Protein AF-A0A2G9R7J1-F1 (afdb_monomer)

Nearest PDB structures (foldseek):
  7qpg-assembly1_W  TM=9.088E-01  e=1.909E-11  Homo sapiens
  1g73-assembly2_B  TM=5.301E-01  e=2.434E+00  Homo sapiens
  4tx5-assembly1_A  TM=4.059E-01  e=1.126E+00  Homo sapiens
  4tx5-assembly1_B  TM=4.969E-01  e=2.554E+00  Homo sapiens
  6jx6-assembly1_A  TM=3.474E-01  e=1.023E+00  Homo sapiens

pLDDT: mean 75.91, std 18.74, range [35.09, 96.81]

Sequence (182 aa):
MFLIYRQNLQKLPQLSAIHHNNCMYIAHHLLTLGHQFRYHLPSPLSDGAATFVDMVPGYRRLGTETFLAQMRTQKDELLDRLSNARSFSNMEDEDNYTAAHKAIRQVIHQLSRLGKVWQDVLPVGLYCKAMGTLLNTAITEMISKITALQVRYNYLDIFSFLLEFRLLFFLIPIPILSSSIH

Structure (mmCIF, N/CA/C/O backbone):
data_AF-A0A2G9R7J1-F1
#
_entry.id   AF-A0A2G9R7J1-F1
#
loop_
_atom_site.group_PDB
_atom_site.id
_atom_site.type_symbol
_atom_site.label_atom_id
_atom_site.label_alt_id
_atom_site.label_comp_id
_atom_site.label_asym_id
_atom_site.label_entity_id
_atom_site.label_seq_id
_atom_site.pdbx_PDB_ins_code
_atom_site.Cartn_x
_atom_site.Cartn_y
_atom_site.Cartn_z
_atom_site.occupancy
_atom_site.B_iso_or_equiv
_atom_site.auth_seq_id
_atom_site.auth_comp_id
_atom_site.auth_asym_id
_atom_site.auth_atom_id
_atom_site.pdbx_PDB_model_num
ATOM 1 N N . MET A 1 1 ? 2.360 -23.753 -10.322 1.00 44.69 1 MET A N 1
ATOM 2 C CA . MET A 1 1 ? 3.506 -22.985 -9.774 1.00 44.69 1 MET A CA 1
ATOM 3 C C . MET A 1 1 ? 3.241 -21.473 -9.719 1.00 44.69 1 MET A C 1
ATOM 5 O O . MET A 1 1 ? 3.320 -20.918 -8.632 1.00 44.69 1 MET A O 1
ATOM 9 N N . PHE A 1 2 ? 2.828 -20.814 -10.815 1.00 41.16 2 PHE A N 1
ATOM 10 C CA . PHE A 1 2 ? 2.504 -19.367 -10.834 1.00 41.16 2 PHE A CA 1
ATOM 11 C C . PHE A 1 2 ? 1.395 -18.931 -9.854 1.00 41.16 2 PHE A C 1
ATOM 13 O O . PHE A 1 2 ? 1.527 -17.896 -9.205 1.00 41.16 2 PHE A O 1
ATOM 20 N N . LEU A 1 3 ? 0.334 -19.731 -9.688 1.00 44.88 3 LEU A N 1
ATOM 21 C CA . LEU A 1 3 ? -0.738 -19.435 -8.724 1.00 44.88 3 LEU A CA 1
ATOM 22 C C . LEU A 1 3 ? -0.254 -19.483 -7.266 1.00 44.88 3 LEU A C 1
ATOM 24 O O . LEU A 1 3 ? -0.648 -18.637 -6.472 1.00 44.88 3 LEU A O 1
ATOM 28 N N . ILE A 1 4 ? 0.647 -20.412 -6.933 1.00 50.34 4 ILE A N 1
ATOM 29 C CA . ILE A 1 4 ? 1.218 -20.551 -5.582 1.00 50.34 4 ILE A CA 1
ATOM 30 C C . ILE A 1 4 ? 2.127 -19.356 -5.270 1.00 50.34 4 ILE A C 1
ATOM 32 O O . ILE A 1 4 ? 2.028 -18.773 -4.196 1.00 50.34 4 ILE A O 1
ATOM 36 N N . TYR A 1 5 ? 2.958 -18.933 -6.227 1.00 57.28 5 TYR A N 1
ATOM 37 C CA . TYR A 1 5 ? 3.792 -17.737 -6.076 1.00 57.28 5 TYR A CA 1
ATOM 38 C C . TYR A 1 5 ? 2.940 -16.473 -5.877 1.00 57.28 5 TYR A C 1
ATOM 40 O O . TYR A 1 5 ? 3.179 -15.706 -4.946 1.00 57.28 5 TYR A O 1
ATOM 48 N N . ARG A 1 6 ? 1.882 -16.304 -6.682 1.00 55.88 6 ARG A N 1
ATOM 49 C CA . ARG A 1 6 ? 0.941 -15.181 -6.565 1.00 55.88 6 ARG A CA 1
ATOM 50 C C . ARG A 1 6 ? 0.163 -15.188 -5.241 1.00 55.88 6 ARG A C 1
ATOM 52 O O . ARG A 1 6 ? -0.044 -14.131 -4.657 1.00 55.88 6 ARG A O 1
ATOM 59 N N . GLN A 1 7 ? -0.229 -16.359 -4.740 1.00 56.25 7 GLN A N 1
ATOM 60 C CA . GLN A 1 7 ? -0.865 -16.493 -3.425 1.00 56.25 7 GLN A CA 1
ATOM 61 C C . GLN A 1 7 ? 0.111 -16.195 -2.280 1.00 56.25 7 GLN A C 1
ATOM 63 O O . GLN A 1 7 ? -0.266 -15.543 -1.312 1.00 56.25 7 GLN A O 1
ATOM 68 N N . ASN A 1 8 ? 1.370 -16.620 -2.385 1.00 59.53 8 ASN A N 1
ATOM 69 C CA . ASN A 1 8 ? 2.387 -16.348 -1.365 1.00 59.53 8 ASN A CA 1
ATOM 70 C C . ASN A 1 8 ? 2.772 -14.863 -1.310 1.00 59.53 8 ASN A C 1
ATOM 72 O O . ASN A 1 8 ? 2.983 -14.330 -0.222 1.00 59.53 8 ASN A O 1
ATOM 76 N N . LEU A 1 9 ? 2.785 -14.185 -2.462 1.00 59.19 9 LEU A N 1
ATOM 77 C CA . LEU A 1 9 ? 2.966 -12.734 -2.561 1.00 59.19 9 LEU A CA 1
ATOM 78 C C . LEU A 1 9 ? 1.926 -11.948 -1.757 1.00 59.19 9 LEU A C 1
ATOM 80 O O . LEU A 1 9 ? 2.277 -10.946 -1.150 1.00 59.19 9 LEU A O 1
ATOM 84 N N . GLN A 1 10 ? 0.674 -12.412 -1.739 1.00 58.88 10 GLN A N 1
ATOM 85 C CA . GLN A 1 10 ? -0.427 -11.769 -1.008 1.00 58.88 10 GLN A CA 1
ATOM 86 C C . GLN A 1 10 ? -0.472 -12.143 0.481 1.00 58.88 10 GLN A C 1
ATOM 88 O O . GLN A 1 10 ? -1.077 -11.443 1.285 1.00 58.88 10 GLN A O 1
ATOM 93 N N . LYS A 1 11 ? 0.139 -13.266 0.870 1.00 68.38 11 LYS A N 1
ATOM 94 C CA . LYS A 1 11 ? 0.116 -13.744 2.261 1.00 68.38 11 LYS A CA 1
ATOM 95 C C . LYS A 1 11 ? 1.212 -13.130 3.123 1.00 68.38 11 LYS A C 1
ATOM 97 O O . LYS A 1 11 ? 1.053 -13.044 4.336 1.00 68.38 11 LYS A O 1
ATOM 102 N N . LEU A 1 12 ? 2.334 -12.732 2.522 1.00 84.06 12 LEU A N 1
ATOM 103 C CA . LEU A 1 12 ? 3.497 -12.233 3.250 1.00 84.06 12 LEU A CA 1
ATOM 104 C C . LEU A 1 12 ? 3.777 -10.770 2.877 1.00 84.06 12 LEU A C 1
ATOM 106 O O . LEU A 1 12 ? 4.251 -10.512 1.766 1.00 84.06 12 LEU A O 1
ATOM 110 N N . PRO A 1 13 ? 3.574 -9.811 3.806 1.00 88.88 13 PRO A N 1
ATOM 111 C CA . PRO A 1 13 ? 3.794 -8.390 3.542 1.00 88.88 13 PRO A CA 1
ATOM 112 C C . PRO A 1 13 ? 5.183 -8.084 2.978 1.00 88.88 13 PRO A C 1
ATOM 114 O O . PRO A 1 13 ? 5.304 -7.253 2.081 1.00 88.88 13 PRO A O 1
ATOM 117 N N . GLN A 1 14 ? 6.221 -8.788 3.442 1.00 90.38 14 GLN A N 1
ATOM 118 C CA . GLN A 1 14 ? 7.584 -8.626 2.934 1.00 90.38 14 GLN A CA 1
ATOM 119 C C . GLN A 1 14 ? 7.706 -8.987 1.451 1.00 90.38 14 GLN A C 1
ATOM 121 O O . GLN A 1 14 ? 8.326 -8.256 0.685 1.00 90.38 14 GLN A O 1
ATOM 126 N N . LEU A 1 15 ? 7.098 -10.102 1.032 1.00 90.50 15 LEU A N 1
ATOM 127 C CA . LEU A 1 15 ? 7.216 -10.588 -0.341 1.00 90.50 15 LEU A CA 1
ATOM 128 C C . LEU A 1 15 ? 6.534 -9.643 -1.326 1.00 90.50 15 LEU A C 1
ATOM 130 O O . LEU A 1 15 ? 7.096 -9.380 -2.386 1.00 90.50 15 LEU A O 1
ATOM 134 N N . SER A 1 16 ? 5.372 -9.086 -0.971 1.00 91.62 16 SER A N 1
ATOM 135 C CA . SER A 1 16 ? 4.717 -8.065 -1.800 1.00 91.62 16 SER A CA 1
ATOM 136 C C . SER A 1 16 ? 5.586 -6.812 -1.988 1.00 91.62 16 SER A C 1
ATOM 138 O O . SER A 1 16 ? 5.645 -6.274 -3.094 1.00 91.62 16 SER A O 1
ATOM 140 N N . ALA A 1 17 ? 6.305 -6.382 -0.943 1.00 92.50 17 ALA A N 1
ATOM 141 C CA . ALA A 1 17 ? 7.194 -5.223 -0.984 1.00 92.50 17 ALA A CA 1
ATOM 142 C C . ALA A 1 17 ? 8.442 -5.501 -1.838 1.00 92.50 17 ALA A C 1
ATOM 144 O O . ALA A 1 17 ? 8.798 -4.699 -2.700 1.00 92.50 17 ALA A O 1
ATOM 145 N N . ILE A 1 18 ? 9.057 -6.677 -1.675 1.00 93.38 18 ILE A N 1
ATOM 146 C CA . ILE A 1 18 ? 10.187 -7.116 -2.508 1.00 93.38 18 ILE A CA 1
ATOM 147 C C . ILE A 1 18 ? 9.759 -7.207 -3.975 1.00 93.38 18 ILE A C 1
ATOM 149 O O . ILE A 1 18 ? 10.458 -6.731 -4.863 1.00 93.38 18 ILE A O 1
ATOM 153 N N . HIS A 1 19 ? 8.590 -7.782 -4.252 1.00 93.62 19 HIS A N 1
ATOM 154 C CA . HIS A 1 19 ? 8.084 -7.896 -5.615 1.00 93.62 19 HIS A CA 1
ATOM 155 C C . HIS A 1 19 ? 7.803 -6.540 -6.257 1.00 93.62 19 HIS A C 1
ATOM 157 O O . HIS A 1 19 ? 8.139 -6.343 -7.426 1.00 93.62 19 HIS A O 1
ATOM 163 N N . HIS A 1 20 ? 7.235 -5.600 -5.497 1.00 95.50 20 HIS A N 1
ATOM 164 C CA . HIS A 1 20 ? 7.078 -4.221 -5.940 1.00 95.50 20 HIS A CA 1
ATOM 165 C C . HIS A 1 20 ? 8.422 -3.624 -6.368 1.00 95.50 20 HIS A C 1
ATOM 167 O O . HIS A 1 20 ? 8.548 -3.141 -7.494 1.00 95.50 20 HIS A O 1
ATOM 173 N N . ASN A 1 21 ? 9.440 -3.729 -5.512 1.00 94.94 21 ASN A N 1
ATOM 174 C CA . ASN A 1 21 ? 10.776 -3.220 -5.805 1.00 94.94 21 ASN A CA 1
ATOM 175 C C . ASN A 1 21 ? 11.406 -3.894 -7.022 1.00 94.94 21 ASN A C 1
ATOM 177 O O . ASN A 1 21 ? 11.941 -3.204 -7.884 1.00 94.94 21 ASN A O 1
ATOM 181 N N . ASN A 1 22 ? 11.299 -5.219 -7.131 1.00 95.31 22 ASN A N 1
ATOM 182 C CA . ASN A 1 22 ? 11.824 -5.967 -8.271 1.00 95.31 22 ASN A CA 1
ATOM 183 C C . ASN A 1 22 ? 11.169 -5.512 -9.577 1.00 95.31 22 ASN A C 1
ATOM 185 O O . ASN A 1 22 ? 11.854 -5.311 -10.575 1.00 95.31 22 ASN A O 1
ATOM 189 N N . CYS A 1 23 ? 9.854 -5.290 -9.570 1.00 96.50 23 CYS A N 1
ATOM 190 C CA . CYS A 1 23 ? 9.147 -4.762 -10.731 1.00 96.50 23 CYS A CA 1
ATOM 191 C C . CYS A 1 23 ? 9.615 -3.348 -11.097 1.00 96.50 23 CYS A C 1
ATOM 193 O O . CYS A 1 23 ? 9.795 -3.057 -12.278 1.00 96.50 23 CYS A O 1
ATOM 195 N N . MET A 1 24 ? 9.842 -2.478 -10.106 1.00 96.56 24 MET A N 1
ATOM 196 C CA . MET A 1 24 ? 10.369 -1.129 -10.343 1.00 96.56 24 MET A CA 1
ATOM 197 C C . MET A 1 24 ? 11.805 -1.156 -10.875 1.00 96.56 24 MET A C 1
ATOM 199 O O . MET A 1 24 ? 12.124 -0.408 -11.798 1.00 96.56 24 MET A O 1
ATOM 203 N N . TYR A 1 25 ? 12.642 -2.051 -10.349 1.00 95.00 25 TYR A N 1
ATOM 204 C CA . TYR A 1 25 ? 14.010 -2.269 -10.805 1.00 95.00 25 TYR A CA 1
ATOM 205 C C . TYR A 1 25 ? 14.037 -2.749 -12.259 1.00 95.00 25 TYR A C 1
ATOM 207 O O . TYR A 1 25 ? 14.652 -2.108 -13.108 1.00 95.00 25 TYR A O 1
ATOM 215 N N . ILE A 1 26 ? 13.287 -3.808 -12.584 1.00 95.25 26 ILE A N 1
ATOM 216 C CA . ILE A 1 26 ? 13.172 -4.321 -13.957 1.00 95.25 26 ILE A CA 1
ATOM 217 C C . ILE A 1 26 ? 12.669 -3.218 -14.892 1.00 95.25 26 ILE A C 1
ATOM 219 O O . ILE A 1 26 ? 13.274 -2.969 -15.931 1.00 95.25 26 ILE A O 1
ATOM 223 N N . ALA A 1 27 ? 11.613 -2.501 -14.504 1.00 94.75 27 ALA A N 1
ATOM 224 C CA . ALA A 1 27 ? 11.077 -1.391 -15.284 1.00 94.75 27 ALA A CA 1
ATOM 225 C C . ALA A 1 27 ? 12.116 -0.289 -15.548 1.00 94.75 27 ALA A C 1
ATOM 227 O O . ALA A 1 27 ? 12.129 0.283 -16.633 1.00 94.75 27 ALA A O 1
ATOM 228 N N . HIS A 1 28 ? 12.985 0.015 -14.583 1.00 94.19 28 HIS A N 1
ATOM 229 C CA . HIS A 1 28 ? 14.068 0.974 -14.775 1.00 94.19 28 HIS A CA 1
ATOM 230 C C . HIS A 1 28 ? 15.125 0.451 -15.757 1.00 94.19 28 HIS A C 1
ATOM 232 O O . HIS A 1 28 ? 15.495 1.160 -16.689 1.00 94.19 28 HIS A O 1
ATOM 238 N N . HIS A 1 29 ? 15.558 -0.803 -15.608 1.00 92.94 29 HIS A N 1
ATOM 239 C CA . HIS A 1 29 ? 16.558 -1.405 -16.492 1.00 92.94 29 HIS A CA 1
ATOM 240 C C . HIS A 1 29 ? 16.071 -1.559 -17.935 1.00 92.94 29 HIS A C 1
ATOM 242 O O . HIS A 1 29 ? 16.851 -1.382 -18.869 1.00 92.94 29 HIS A O 1
ATOM 248 N N . LEU A 1 30 ? 14.779 -1.824 -18.148 1.00 91.94 30 LEU A N 1
ATOM 249 C CA . LEU A 1 30 ? 14.192 -1.909 -19.491 1.00 91.94 30 LEU A CA 1
ATOM 250 C C . LEU A 1 30 ? 14.333 -0.595 -20.284 1.00 91.94 30 LEU A C 1
ATOM 252 O O . LEU A 1 30 ? 14.361 -0.629 -21.512 1.00 91.94 30 LEU A O 1
ATOM 256 N N . LEU A 1 31 ? 14.492 0.554 -19.614 1.00 89.94 31 LEU A N 1
ATOM 257 C CA . LEU A 1 31 ? 14.738 1.838 -20.282 1.00 89.94 31 LEU A CA 1
ATOM 258 C C . LEU A 1 31 ? 16.130 1.920 -20.924 1.00 89.94 31 LEU A C 1
ATOM 260 O O . LEU A 1 31 ? 16.302 2.639 -21.903 1.00 89.94 31 LEU A O 1
ATOM 264 N N . THR A 1 32 ? 17.122 1.207 -20.387 1.00 88.25 32 THR A N 1
ATOM 265 C CA . THR A 1 32 ? 18.527 1.303 -20.823 1.00 88.25 32 THR A CA 1
ATOM 266 C C . THR A 1 32 ? 19.017 0.054 -21.553 1.00 88.25 32 THR A C 1
ATOM 268 O O . THR A 1 32 ? 19.963 0.141 -22.335 1.00 88.25 32 THR A O 1
ATOM 271 N N . LEU A 1 33 ? 18.340 -1.085 -21.376 1.00 85.94 33 LEU A N 1
ATOM 272 C CA . LEU A 1 33 ? 18.668 -2.390 -21.965 1.00 85.94 33 LEU A CA 1
ATOM 273 C C . LEU A 1 33 ? 18.870 -2.344 -23.490 1.00 85.94 33 LEU A C 1
ATOM 275 O O . LEU A 1 33 ? 19.848 -2.890 -23.995 1.00 85.94 33 LEU A O 1
ATOM 279 N N . GLY A 1 34 ? 17.998 -1.647 -24.227 1.00 81.81 34 GLY A N 1
ATOM 280 C CA . GLY A 1 34 ? 18.124 -1.524 -25.689 1.00 81.81 34 GLY A CA 1
ATOM 281 C C . GLY A 1 34 ? 19.418 -0.824 -26.119 1.00 81.81 34 GLY A C 1
ATOM 282 O O . GLY A 1 34 ? 20.082 -1.249 -27.061 1.00 81.81 34 GLY A O 1
ATOM 283 N N . HIS A 1 35 ? 19.836 0.200 -25.370 1.00 83.38 35 HIS A N 1
ATOM 284 C CA . HIS A 1 35 ? 21.097 0.898 -25.611 1.00 83.38 35 HIS A CA 1
ATOM 285 C C . HIS A 1 35 ? 22.312 0.059 -25.189 1.00 83.38 35 HIS A C 1
ATOM 287 O O . HIS A 1 35 ? 23.299 -0.001 -25.918 1.00 83.38 35 HIS A O 1
ATOM 293 N N . GLN A 1 36 ? 22.237 -0.623 -24.042 1.00 85.81 36 GLN A N 1
ATOM 294 C CA . GLN A 1 36 ? 23.331 -1.445 -23.509 1.00 85.81 36 GLN A CA 1
ATOM 295 C C . GLN A 1 36 ? 23.714 -2.600 -24.443 1.00 85.81 36 GLN A C 1
ATOM 297 O O . GLN A 1 36 ? 24.897 -2.866 -24.648 1.00 85.81 36 GLN A O 1
ATOM 302 N N . PHE A 1 37 ? 22.727 -3.264 -25.048 1.00 83.81 37 PHE A N 1
ATOM 303 C CA . PHE A 1 37 ? 22.961 -4.398 -25.948 1.00 83.81 37 PHE A CA 1
ATOM 304 C C . PHE A 1 37 ? 23.075 -4.004 -27.421 1.00 83.81 37 PHE A C 1
ATOM 306 O O . PHE A 1 37 ? 23.286 -4.873 -28.262 1.00 83.81 37 PHE A O 1
ATOM 313 N N . ARG A 1 38 ? 23.012 -2.706 -27.741 1.00 82.50 38 ARG A N 1
ATOM 314 C CA . ARG A 1 38 ? 23.021 -2.186 -29.115 1.00 82.50 38 ARG A CA 1
ATOM 315 C C . ARG A 1 38 ? 24.133 -2.781 -29.985 1.00 82.50 38 ARG A C 1
ATOM 317 O O . ARG A 1 38 ? 23.865 -3.200 -31.103 1.00 82.50 38 ARG A O 1
ATOM 324 N N . TYR A 1 39 ? 25.359 -2.848 -29.463 1.00 82.56 39 TYR A N 1
ATOM 325 C CA . TYR A 1 39 ? 26.537 -3.346 -30.191 1.00 82.56 39 TYR A CA 1
ATOM 326 C C . TYR A 1 39 ? 26.602 -4.875 -30.322 1.00 82.56 39 TYR A C 1
ATOM 328 O O . TYR A 1 39 ? 27.432 -5.390 -31.062 1.00 82.56 39 TYR A O 1
ATOM 336 N N . H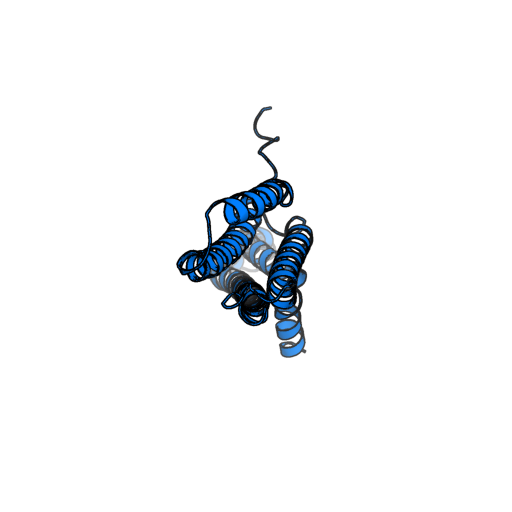IS A 1 40 ? 25.739 -5.597 -29.606 1.00 85.06 40 HIS A N 1
ATOM 337 C CA . HIS A 1 40 ? 25.655 -7.058 -29.630 1.00 85.06 40 HIS A CA 1
ATOM 338 C C . HIS A 1 40 ? 24.463 -7.563 -30.457 1.00 85.06 40 HIS A C 1
ATOM 340 O O . HIS A 1 40 ? 24.265 -8.770 -30.577 1.00 85.06 40 HIS A O 1
ATOM 346 N N . LEU A 1 41 ? 23.650 -6.655 -31.003 1.00 81.75 41 LEU A N 1
ATOM 347 C CA . LEU A 1 41 ? 22.470 -6.980 -31.795 1.00 81.75 41 LEU A CA 1
ATOM 348 C C . LEU A 1 41 ? 22.782 -6.858 -33.297 1.00 81.75 41 LEU A C 1
ATOM 350 O O . LEU A 1 41 ? 23.559 -5.991 -33.688 1.00 81.75 41 LEU A O 1
ATOM 354 N N . PRO A 1 42 ? 22.189 -7.699 -34.161 1.00 83.31 42 PRO A N 1
ATOM 355 C CA . PRO A 1 42 ? 22.300 -7.540 -35.609 1.00 83.31 42 PRO A CA 1
ATOM 356 C C . PRO A 1 42 ? 21.476 -6.338 -36.102 1.00 83.31 42 PRO A C 1
ATOM 358 O O . PRO A 1 42 ? 20.459 -5.982 -35.503 1.00 83.31 42 PRO A O 1
ATOM 361 N N . SER A 1 43 ? 21.867 -5.728 -37.224 1.00 81.31 43 SER A N 1
ATOM 362 C CA . SER A 1 43 ? 21.033 -4.716 -37.898 1.00 81.31 43 SER A CA 1
ATOM 363 C C . SER A 1 43 ? 19.710 -5.357 -38.362 1.00 81.31 43 SER A C 1
ATOM 365 O O . SER A 1 43 ? 19.725 -6.510 -38.807 1.00 81.31 43 SER A O 1
ATOM 367 N N . PRO A 1 44 ? 18.549 -4.680 -38.219 1.00 78.31 44 PRO A N 1
ATOM 368 C CA . PRO A 1 44 ? 18.361 -3.270 -37.839 1.00 78.31 44 PRO A CA 1
ATOM 369 C C . PRO A 1 44 ? 18.201 -3.018 -36.329 1.00 78.31 44 PRO A C 1
ATOM 371 O O . PRO A 1 44 ? 18.014 -1.879 -35.903 1.00 78.31 44 PRO A O 1
ATOM 374 N N . LEU A 1 45 ? 18.256 -4.055 -35.486 1.00 77.12 45 LEU A N 1
ATOM 375 C CA . LEU A 1 45 ? 18.066 -3.924 -34.034 1.00 77.12 45 LEU A CA 1
ATOM 376 C C . LEU A 1 45 ? 19.172 -3.074 -33.384 1.00 77.12 45 LEU A C 1
ATOM 378 O O . LEU A 1 45 ? 18.886 -2.294 -32.474 1.00 77.12 45 LEU A O 1
ATOM 382 N N . SER A 1 46 ? 20.401 -3.153 -33.907 1.00 78.75 46 SER A N 1
ATOM 383 C CA . SER A 1 46 ? 21.530 -2.283 -33.542 1.00 78.75 46 SER A CA 1
ATOM 384 C C . SER A 1 46 ? 21.330 -0.805 -33.891 1.00 78.75 46 SER A C 1
ATOM 386 O O . SER A 1 46 ? 22.031 0.051 -33.350 1.00 78.75 46 SER A O 1
ATOM 388 N N . ASP A 1 47 ? 20.378 -0.471 -34.762 1.00 80.12 47 ASP A N 1
ATOM 389 C CA . ASP A 1 47 ? 20.150 0.894 -35.256 1.00 80.12 47 ASP A CA 1
ATOM 390 C C . ASP A 1 47 ? 19.082 1.640 -34.439 1.00 80.12 47 ASP A C 1
ATOM 392 O O . ASP A 1 47 ? 18.541 2.656 -34.863 1.00 80.12 47 ASP A O 1
ATOM 396 N N . GLY A 1 48 ? 18.797 1.151 -33.227 1.00 69.94 48 GLY A N 1
ATOM 397 C CA . GLY A 1 48 ? 17.827 1.746 -32.305 1.00 69.94 48 GLY A CA 1
ATOM 398 C C . GLY A 1 48 ? 16.412 1.182 -32.437 1.00 69.94 48 GLY A C 1
ATOM 399 O O . GLY A 1 48 ? 15.528 1.612 -31.702 1.00 69.94 48 GLY A O 1
ATOM 400 N N . ALA A 1 49 ? 16.197 0.193 -33.313 1.00 70.62 49 ALA A N 1
ATOM 401 C CA . ALA A 1 49 ? 14.913 -0.500 -33.431 1.00 70.62 49 ALA A CA 1
ATOM 402 C C . ALA A 1 49 ? 14.620 -1.430 -32.234 1.00 70.62 49 ALA A C 1
ATOM 404 O O . ALA A 1 49 ? 13.459 -1.706 -31.940 1.00 70.62 49 ALA A O 1
ATOM 405 N N . ALA A 1 50 ? 15.648 -1.896 -31.511 1.00 73.75 50 ALA A N 1
ATOM 406 C CA . ALA A 1 50 ? 15.468 -2.653 -30.274 1.00 73.75 50 ALA A CA 1
ATOM 407 C C . ALA A 1 50 ? 15.236 -1.718 -29.078 1.00 73.75 50 ALA A C 1
ATOM 409 O O . ALA A 1 50 ? 16.183 -1.215 -28.469 1.00 73.75 50 ALA A O 1
ATOM 410 N N . THR A 1 51 ? 13.973 -1.525 -28.699 1.00 78.88 51 THR A N 1
ATOM 411 C CA . THR A 1 51 ? 13.613 -0.879 -27.430 1.00 78.88 51 THR A CA 1
ATOM 412 C C . THR A 1 51 ? 12.762 -1.818 -26.578 1.00 78.88 51 THR A C 1
ATOM 414 O O . THR A 1 51 ? 12.023 -2.650 -27.096 1.00 78.88 51 THR A O 1
ATOM 417 N N . PHE A 1 52 ? 12.879 -1.700 -25.254 1.00 85.81 52 PHE A N 1
ATOM 418 C CA . PHE A 1 52 ? 12.061 -2.456 -24.295 1.00 85.81 52 PHE A CA 1
ATOM 419 C C . PHE A 1 52 ? 11.092 -1.544 -23.528 1.00 85.81 52 PHE A C 1
ATOM 421 O O . PHE A 1 52 ? 10.503 -1.941 -22.520 1.00 85.81 52 PHE A O 1
ATOM 428 N N . VAL A 1 53 ? 10.930 -0.304 -23.999 1.00 88.38 53 VAL A N 1
ATOM 429 C CA . VAL A 1 53 ? 10.181 0.748 -23.303 1.00 88.38 53 VAL A CA 1
ATOM 430 C C . VAL A 1 53 ? 8.701 0.383 -23.184 1.00 88.38 53 VAL A C 1
ATOM 432 O O . VAL A 1 53 ? 8.100 0.641 -22.144 1.00 88.38 53 VAL A O 1
ATOM 435 N N . ASP A 1 54 ? 8.141 -0.321 -24.168 1.00 89.88 54 ASP A N 1
ATOM 436 C CA . ASP A 1 54 ? 6.743 -0.775 -24.150 1.00 89.88 54 ASP A CA 1
ATOM 437 C C . ASP A 1 54 ? 6.436 -1.761 -23.010 1.00 89.88 54 ASP A C 1
ATOM 439 O O . ASP A 1 54 ? 5.293 -1.881 -22.567 1.00 89.88 54 ASP A O 1
ATOM 443 N N . MET A 1 55 ? 7.454 -2.445 -22.476 1.00 91.44 55 MET A N 1
ATOM 444 C CA . MET A 1 55 ? 7.299 -3.372 -21.349 1.00 91.44 55 MET A CA 1
ATOM 445 C C . MET A 1 55 ? 7.304 -2.652 -19.991 1.00 91.44 55 MET A C 1
ATOM 447 O O . MET A 1 55 ? 6.790 -3.184 -19.002 1.00 91.44 55 MET A O 1
ATOM 451 N N . VAL A 1 56 ? 7.853 -1.434 -19.923 1.00 93.94 56 VAL A N 1
ATOM 452 C CA . VAL A 1 56 ? 8.012 -0.652 -18.684 1.00 93.94 56 VAL A CA 1
ATOM 453 C C . VAL A 1 56 ? 6.674 -0.418 -17.969 1.00 93.94 56 VAL A C 1
ATOM 455 O O . VAL A 1 56 ? 6.601 -0.680 -16.761 1.00 93.94 56 VAL A O 1
ATOM 458 N N . PRO A 1 57 ? 5.589 0.019 -18.646 1.00 94.75 57 PRO A N 1
ATOM 459 C CA . PRO A 1 57 ? 4.295 0.203 -17.995 1.00 94.75 57 PRO A CA 1
ATOM 460 C C . PRO A 1 57 ? 3.730 -1.099 -17.416 1.00 94.75 57 PRO A C 1
ATOM 462 O O . PRO A 1 57 ? 3.094 -1.064 -16.362 1.00 94.75 57 PRO A O 1
ATOM 465 N N . GLY A 1 58 ? 3.979 -2.239 -18.071 1.00 95.81 58 GLY A N 1
ATOM 466 C CA . GLY A 1 58 ? 3.511 -3.553 -17.630 1.00 95.81 58 GLY A CA 1
ATOM 467 C C . GLY A 1 58 ? 4.098 -3.949 -16.276 1.00 95.81 58 GLY A C 1
ATOM 468 O O . GLY A 1 58 ? 3.353 -4.249 -15.343 1.00 95.81 58 GLY A O 1
ATOM 469 N N . TYR A 1 59 ? 5.423 -3.859 -16.130 1.00 94.56 59 TYR A N 1
ATOM 470 C CA . TYR A 1 59 ? 6.096 -4.167 -14.864 1.00 94.56 59 TYR A CA 1
ATOM 471 C C . TYR A 1 59 ? 5.737 -3.177 -13.754 1.00 94.56 59 TYR A C 1
ATOM 473 O O . TYR A 1 59 ? 5.415 -3.596 -12.642 1.00 94.56 59 TYR A O 1
ATOM 481 N N . ARG A 1 60 ? 5.701 -1.867 -14.045 1.00 96.81 60 ARG A N 1
ATOM 482 C CA . ARG A 1 60 ? 5.281 -0.863 -13.048 1.00 96.81 60 ARG A CA 1
ATOM 483 C C . ARG A 1 60 ? 3.878 -1.143 -12.520 1.00 96.81 60 ARG A C 1
ATOM 485 O O . ARG A 1 60 ? 3.651 -1.071 -11.310 1.00 96.81 60 ARG A O 1
ATOM 492 N N . ARG A 1 61 ? 2.945 -1.482 -13.416 1.00 96.62 61 ARG A N 1
ATOM 493 C CA . ARG A 1 61 ? 1.568 -1.826 -13.053 1.00 96.62 61 ARG A CA 1
ATOM 494 C C . ARG A 1 61 ? 1.527 -3.083 -12.192 1.00 96.62 61 ARG A C 1
ATOM 496 O O . ARG A 1 61 ? 0.942 -3.037 -11.116 1.00 96.62 61 ARG A O 1
ATOM 503 N N . LEU A 1 62 ? 2.210 -4.148 -12.609 1.00 94.38 62 LEU A N 1
ATOM 504 C CA . LEU A 1 62 ? 2.253 -5.421 -11.887 1.00 94.38 62 LEU A CA 1
ATOM 505 C C . LEU A 1 62 ? 2.740 -5.259 -10.436 1.00 94.38 62 LEU A C 1
ATOM 507 O O . LEU A 1 62 ? 2.087 -5.727 -9.497 1.00 94.38 62 LEU A O 1
ATOM 511 N N . GLY A 1 63 ? 3.854 -4.549 -10.241 1.00 93.81 63 GLY A N 1
ATOM 512 C CA . GLY A 1 63 ? 4.395 -4.284 -8.907 1.00 93.81 63 GLY A CA 1
ATOM 513 C C . GLY A 1 63 ? 3.478 -3.399 -8.061 1.00 93.81 63 GLY A C 1
ATOM 514 O O . GLY A 1 63 ? 3.323 -3.621 -6.859 1.00 93.81 63 GLY A O 1
ATOM 515 N N . THR A 1 64 ? 2.838 -2.403 -8.677 1.00 95.50 64 THR A N 1
ATOM 516 C CA . THR A 1 64 ? 1.925 -1.484 -7.979 1.00 95.50 64 THR A CA 1
ATOM 517 C C . THR A 1 64 ? 0.635 -2.182 -7.559 1.00 95.50 64 THR A C 1
ATOM 519 O O . THR A 1 64 ? 0.239 -2.074 -6.403 1.00 95.50 64 THR A O 1
ATOM 522 N N . GLU A 1 65 ? -0.005 -2.937 -8.450 1.00 94.88 65 GLU A N 1
ATOM 523 C CA . GLU A 1 65 ? -1.247 -3.660 -8.154 1.00 94.88 65 GLU A CA 1
ATOM 524 C C . GLU A 1 65 ? -1.049 -4.697 -7.048 1.00 94.88 65 GLU A C 1
ATOM 526 O O . GLU A 1 65 ? -1.882 -4.803 -6.148 1.00 94.88 65 GLU A O 1
ATOM 531 N N . THR A 1 66 ? 0.079 -5.413 -7.070 1.00 91.94 66 THR A N 1
ATOM 532 C CA . THR A 1 66 ? 0.409 -6.403 -6.035 1.00 91.94 66 THR A CA 1
ATOM 533 C C . THR A 1 66 ? 0.578 -5.742 -4.668 1.00 91.94 66 THR A C 1
ATOM 535 O O . THR A 1 66 ? 0.005 -6.207 -3.683 1.00 91.94 66 THR A O 1
ATOM 538 N N . PHE A 1 67 ? 1.305 -4.624 -4.598 1.00 94.69 67 PHE A N 1
ATOM 539 C CA . PHE A 1 67 ? 1.490 -3.901 -3.340 1.00 94.69 67 PHE A CA 1
ATOM 540 C C . PHE A 1 67 ? 0.191 -3.253 -2.839 1.00 94.69 67 PHE A C 1
ATOM 542 O O . PHE A 1 67 ? -0.118 -3.309 -1.652 1.00 94.69 67 PHE A O 1
ATOM 549 N N . LEU A 1 68 ? -0.624 -2.692 -3.739 1.00 95.44 68 LEU A N 1
ATOM 550 C CA . LEU A 1 68 ? -1.934 -2.143 -3.383 1.00 95.44 68 LEU A CA 1
ATOM 551 C C . LEU A 1 68 ? -2.901 -3.219 -2.882 1.00 95.44 68 LEU A C 1
ATOM 553 O O . LEU A 1 68 ? -3.690 -2.948 -1.979 1.00 95.44 68 LEU A O 1
ATOM 557 N N . ALA A 1 69 ? -2.845 -4.434 -3.431 1.00 94.50 69 ALA A N 1
ATOM 558 C CA . ALA A 1 69 ? -3.602 -5.560 -2.897 1.00 94.50 69 ALA A CA 1
ATOM 559 C C . ALA A 1 69 ? -3.173 -5.870 -1.455 1.00 94.50 69 ALA A C 1
ATOM 561 O O . ALA A 1 69 ? -4.038 -5.979 -0.589 1.00 94.50 69 ALA A O 1
ATOM 562 N N . GLN A 1 70 ? -1.864 -5.893 -1.173 1.00 94.50 70 GLN A N 1
ATOM 563 C CA . GLN A 1 70 ? -1.369 -6.072 0.194 1.00 94.50 70 GLN A CA 1
ATOM 564 C C . GLN A 1 70 ? -1.858 -4.967 1.135 1.00 94.50 70 GLN A C 1
ATOM 566 O O . GLN A 1 70 ? -2.280 -5.249 2.254 1.00 94.50 70 GLN A O 1
ATOM 571 N N . MET A 1 71 ? -1.829 -3.711 0.684 1.00 96.19 71 MET A N 1
ATOM 572 C CA . MET A 1 71 ? -2.323 -2.572 1.460 1.00 96.19 71 MET A CA 1
ATOM 573 C C . MET A 1 71 ? -3.798 -2.725 1.836 1.00 96.19 71 MET A C 1
ATOM 575 O O . MET A 1 71 ? -4.170 -2.403 2.962 1.00 96.19 71 MET A O 1
ATOM 579 N N . ARG A 1 72 ? -4.633 -3.241 0.924 1.00 95.75 72 ARG A N 1
ATOM 580 C CA . ARG A 1 72 ? -6.048 -3.533 1.206 1.00 95.75 72 ARG A CA 1
ATOM 581 C C . ARG A 1 72 ? -6.186 -4.647 2.237 1.00 95.75 72 ARG A C 1
ATOM 583 O O . ARG A 1 72 ? -6.863 -4.444 3.230 1.00 95.75 72 ARG A O 1
ATOM 590 N N . THR A 1 73 ? -5.460 -5.752 2.075 1.00 94.69 73 THR A N 1
ATOM 591 C CA . THR A 1 73 ? -5.467 -6.848 3.055 1.00 94.69 73 THR A CA 1
ATOM 592 C C . THR A 1 73 ? -5.059 -6.374 4.450 1.00 94.69 73 THR A C 1
ATOM 594 O O . THR A 1 73 ? -5.742 -6.675 5.420 1.00 94.69 73 THR A O 1
ATOM 597 N N . GLN A 1 74 ? -3.986 -5.583 4.567 1.00 94.75 74 GLN A N 1
ATOM 598 C CA . GLN A 1 74 ? -3.570 -5.046 5.866 1.00 94.75 74 GLN A CA 1
ATOM 599 C C . GLN A 1 74 ? -4.598 -4.072 6.437 1.00 94.75 74 GLN A C 1
ATOM 601 O O . GLN A 1 74 ? -4.859 -4.100 7.633 1.00 94.75 74 GLN A O 1
ATOM 606 N N . LYS A 1 75 ? -5.221 -3.241 5.598 1.00 94.88 75 LYS A N 1
ATOM 607 C CA . LYS A 1 75 ? -6.324 -2.379 6.023 1.00 94.88 75 LYS A CA 1
ATOM 608 C C . LYS A 1 75 ? -7.480 -3.199 6.606 1.00 94.88 75 LYS A C 1
ATOM 610 O O . LYS A 1 75 ? -7.937 -2.890 7.703 1.00 94.88 75 LYS A O 1
ATOM 615 N N . ASP A 1 76 ? -7.921 -4.225 5.891 1.00 94.56 76 ASP A N 1
ATOM 616 C CA . ASP A 1 76 ? -9.060 -5.053 6.287 1.00 94.56 76 ASP A CA 1
ATOM 617 C C . ASP A 1 76 ? -8.760 -5.819 7.584 1.00 94.56 76 ASP A C 1
ATOM 619 O O . ASP A 1 76 ? -9.591 -5.837 8.484 1.00 94.56 76 ASP A O 1
ATOM 623 N N . GLU A 1 77 ? -7.545 -6.353 7.745 1.00 92.69 77 GLU A N 1
ATOM 624 C CA . GLU A 1 77 ? -7.107 -7.007 8.988 1.00 92.69 77 GLU A CA 1
ATOM 625 C C . GLU A 1 77 ? -7.098 -6.055 10.197 1.00 92.69 77 GLU A C 1
ATOM 627 O O . GLU A 1 77 ? -7.452 -6.465 11.305 1.00 92.69 77 GLU A O 1
ATOM 632 N N . LEU A 1 78 ? -6.700 -4.790 10.012 1.00 92.00 78 LEU A N 1
ATOM 633 C CA . LEU A 1 78 ? -6.728 -3.790 11.087 1.00 92.00 78 LEU A CA 1
ATOM 634 C C . LEU A 1 78 ? -8.169 -3.482 11.507 1.00 92.00 78 LEU A C 1
ATOM 636 O O . LEU A 1 78 ? -8.461 -3.420 12.701 1.00 92.00 78 LEU A O 1
ATOM 640 N N . LEU A 1 79 ? -9.063 -3.306 10.531 1.00 91.50 79 LEU A N 1
ATOM 641 C CA . LEU A 1 79 ? -10.477 -3.023 10.781 1.00 91.50 79 LEU A CA 1
ATOM 642 C C . LEU A 1 79 ? -11.188 -4.218 11.421 1.00 91.50 79 LEU A C 1
ATOM 644 O O . LEU A 1 79 ? -11.927 -4.036 12.385 1.00 91.50 79 LEU A O 1
ATOM 648 N N . ASP A 1 80 ? -10.918 -5.436 10.951 1.00 90.56 80 ASP A N 1
ATOM 649 C CA . ASP A 1 80 ? -11.488 -6.663 11.507 1.00 90.56 80 ASP A CA 1
ATOM 650 C C . ASP A 1 80 ? -11.124 -6.819 12.991 1.00 90.56 80 ASP A C 1
ATOM 652 O O . ASP A 1 80 ? -12.004 -7.005 13.833 1.00 90.56 80 ASP A O 1
ATOM 656 N N . ARG A 1 81 ? -9.852 -6.603 13.353 1.00 86.12 81 ARG A N 1
ATOM 657 C CA . ARG A 1 81 ? -9.399 -6.619 14.757 1.00 86.12 81 ARG A CA 1
ATOM 658 C C . ARG A 1 81 ? -10.110 -5.586 15.626 1.00 86.12 81 ARG A C 1
ATOM 660 O O . ARG A 1 81 ? -10.442 -5.890 16.768 1.00 86.12 81 ARG A O 1
ATOM 667 N N . LEU A 1 82 ? -10.351 -4.386 15.097 1.00 83.44 82 LEU A N 1
ATOM 668 C CA . LEU A 1 82 ? -11.090 -3.337 15.807 1.00 83.44 82 LEU A CA 1
ATOM 669 C C . LEU A 1 82 ? -12.589 -3.635 15.902 1.00 83.44 82 LEU A C 1
ATOM 671 O O . LEU A 1 82 ? -13.226 -3.226 16.867 1.00 83.44 82 LEU A O 1
ATOM 675 N N . SER A 1 83 ? -13.154 -4.358 14.935 1.00 80.50 83 SER A N 1
ATOM 676 C CA . SER A 1 83 ? -14.570 -4.738 14.924 1.00 80.50 83 SER A CA 1
ATOM 677 C C . SER A 1 83 ? -14.886 -5.942 15.822 1.00 80.50 83 SER A C 1
ATOM 679 O O . SER A 1 83 ? -15.948 -5.980 16.439 1.00 80.50 83 SER A O 1
ATOM 681 N N . ASN A 1 84 ? -13.950 -6.890 15.946 1.00 66.06 84 ASN A N 1
ATOM 682 C CA . ASN A 1 84 ? -14.100 -8.114 16.739 1.00 66.06 84 ASN A CA 1
ATOM 683 C C . ASN A 1 84 ? -13.941 -7.893 18.251 1.00 66.06 84 ASN A C 1
ATOM 685 O O . ASN A 1 84 ? -14.258 -8.789 19.039 1.00 66.06 84 ASN A O 1
ATOM 689 N N . ALA A 1 85 ? -13.490 -6.709 18.680 1.00 61.56 85 ALA A N 1
ATOM 690 C CA . ALA A 1 85 ? -13.687 -6.263 20.053 1.00 61.56 85 ALA A CA 1
ATOM 691 C C . ALA A 1 85 ? -15.191 -6.083 20.273 1.00 61.56 85 ALA A C 1
ATOM 693 O O . ALA A 1 85 ? -15.754 -5.046 19.919 1.00 61.56 85 ALA A O 1
ATOM 694 N N . ARG A 1 86 ? -15.851 -7.135 20.783 1.00 52.25 86 ARG A N 1
ATOM 695 C CA . ARG A 1 86 ? -17.277 -7.124 21.115 1.00 52.25 86 ARG A CA 1
ATOM 696 C C . ARG A 1 86 ? -17.599 -5.821 21.836 1.00 52.25 86 ARG A C 1
ATOM 698 O O . ARG A 1 86 ? -17.100 -5.568 22.922 1.00 52.25 86 ARG A O 1
ATOM 705 N N . SER A 1 87 ? -18.425 -5.018 21.173 1.00 51.97 87 SER A N 1
ATOM 706 C CA . SER A 1 87 ? -19.201 -3.941 21.760 1.00 51.97 87 SER A CA 1
ATOM 707 C C . SER A 1 87 ? -18.408 -3.014 22.678 1.00 51.97 87 SER A C 1
ATOM 709 O O . SER A 1 87 ? -18.638 -2.965 23.883 1.00 51.97 87 SER A O 1
ATOM 711 N N . PHE A 1 88 ? -17.616 -2.131 22.066 1.00 51.72 88 PHE A N 1
ATOM 712 C CA . PHE A 1 88 ? -17.316 -0.819 22.652 1.00 51.72 88 PHE A CA 1
ATOM 713 C C . PHE A 1 88 ? -18.574 -0.200 23.313 1.00 51.72 88 PHE A C 1
ATOM 715 O O . PHE A 1 88 ? -18.462 0.503 24.305 1.00 51.72 88 PHE A O 1
ATOM 722 N N . SER A 1 89 ? -19.776 -0.499 22.799 1.00 51.94 89 SER A N 1
ATOM 723 C CA . SER A 1 89 ? -21.076 0.054 23.185 1.00 51.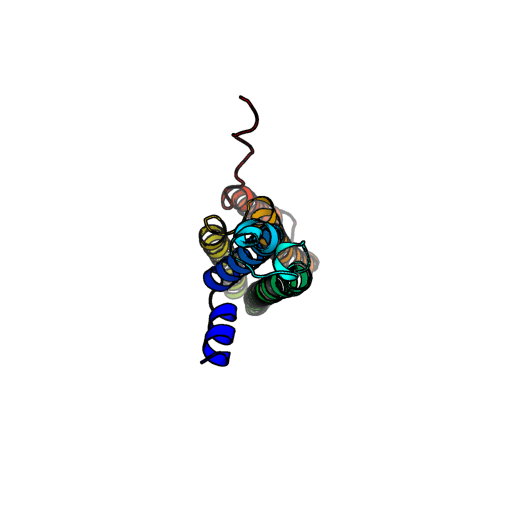94 89 SER A CA 1
ATOM 724 C C . SER A 1 89 ? -21.560 -0.176 24.628 1.00 51.94 89 SER A C 1
ATOM 726 O O . SER A 1 89 ? -22.509 0.509 24.996 1.00 51.94 89 SER A O 1
ATOM 728 N N . ASN A 1 90 ? -20.948 -1.053 25.442 1.00 50.59 90 ASN A N 1
ATOM 729 C CA . ASN A 1 90 ? -21.329 -1.266 26.854 1.00 50.59 90 ASN A CA 1
ATOM 730 C C . ASN A 1 90 ? -20.091 -1.395 27.776 1.00 50.59 90 ASN A C 1
ATOM 732 O O . ASN A 1 90 ? -19.767 -2.485 28.233 1.00 50.59 90 ASN A O 1
ATOM 736 N N . MET A 1 91 ? -19.387 -0.298 28.073 1.00 52.06 91 MET A N 1
ATOM 737 C CA . MET A 1 91 ? -18.209 -0.305 28.970 1.00 52.06 91 MET A CA 1
ATOM 738 C C . MET A 1 91 ? -18.521 -0.436 30.477 1.00 52.06 91 MET A C 1
ATOM 740 O O . MET A 1 91 ? -17.607 -0.336 31.284 1.00 52.06 91 MET A O 1
ATOM 744 N N . GLU A 1 92 ? -19.773 -0.677 30.881 1.00 52.19 92 GLU A N 1
ATOM 745 C CA . GLU A 1 92 ? -20.093 -0.998 32.289 1.00 52.19 92 GLU A CA 1
ATOM 746 C C . GLU A 1 92 ? -19.568 -2.381 32.708 1.00 52.19 92 GLU A C 1
ATOM 748 O O . GLU A 1 92 ? -19.43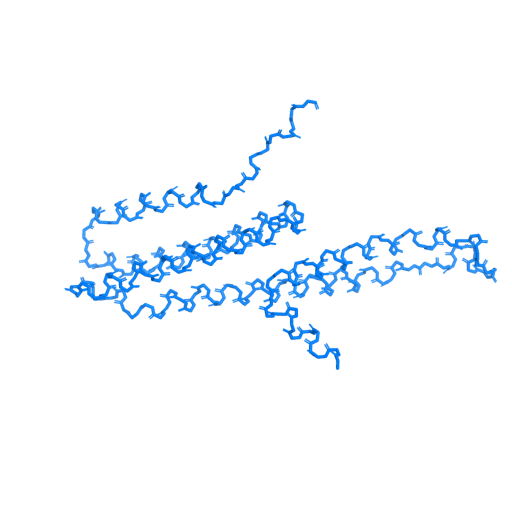4 -2.653 33.897 1.00 52.19 92 GLU A O 1
ATOM 753 N N . ASP A 1 93 ? -19.216 -3.221 31.730 1.00 60.47 93 ASP A N 1
ATOM 754 C CA . ASP A 1 93 ? -18.462 -4.455 31.928 1.00 60.47 93 ASP A CA 1
ATOM 755 C C . ASP A 1 93 ? -16.958 -4.185 31.761 1.00 60.47 93 ASP A C 1
ATOM 757 O O . ASP A 1 93 ? -16.499 -3.833 30.667 1.00 60.47 93 ASP A O 1
ATOM 761 N N . GLU A 1 94 ? -16.172 -4.431 32.815 1.00 64.25 94 GLU A N 1
ATOM 762 C CA . GLU A 1 94 ? -14.695 -4.494 32.774 1.00 64.25 94 GLU A CA 1
ATOM 763 C C . GLU A 1 94 ? -14.188 -5.393 31.624 1.00 64.25 94 GLU A C 1
ATOM 765 O O . GLU A 1 94 ? -13.164 -5.128 30.983 1.00 64.25 94 GLU A O 1
ATOM 770 N N . ASP A 1 95 ? -14.963 -6.419 31.268 1.00 65.00 95 ASP A N 1
ATOM 771 C CA . ASP A 1 95 ? -14.687 -7.325 30.153 1.00 65.00 95 ASP A CA 1
ATOM 772 C C . ASP A 1 95 ? -14.696 -6.622 28.777 1.00 65.00 95 ASP A C 1
ATOM 774 O O . ASP A 1 95 ? -13.917 -6.975 27.886 1.00 65.00 95 ASP A O 1
ATOM 778 N N . ASN A 1 96 ? -15.513 -5.579 28.590 1.00 66.44 96 ASN A N 1
ATOM 779 C CA . ASN A 1 96 ? -15.579 -4.833 27.327 1.00 66.44 96 ASN A CA 1
ATOM 780 C C . ASN A 1 96 ? -14.454 -3.795 27.214 1.00 66.44 96 ASN A C 1
ATOM 782 O O . ASN A 1 96 ? -13.873 -3.626 26.135 1.00 66.44 96 ASN A O 1
ATOM 786 N N . TYR A 1 97 ? -14.085 -3.139 28.320 1.00 68.00 97 TYR A N 1
ATOM 787 C CA . TYR A 1 97 ? -12.924 -2.244 28.357 1.00 68.00 97 TYR A CA 1
ATOM 788 C C . TYR A 1 97 ? -11.620 -3.009 28.081 1.00 68.00 97 TYR A C 1
ATOM 790 O O . TYR A 1 97 ? -10.811 -2.612 27.232 1.00 68.00 97 TYR A O 1
ATOM 798 N N . THR A 1 98 ? -11.439 -4.162 28.727 1.00 72.38 98 THR A N 1
ATOM 799 C CA . THR A 1 98 ? -10.265 -5.021 28.514 1.00 72.38 98 THR A CA 1
ATOM 800 C C . THR A 1 98 ? -10.207 -5.585 27.089 1.00 72.38 98 THR A C 1
ATOM 802 O O . THR A 1 98 ? -9.124 -5.623 26.489 1.00 72.38 98 THR A O 1
ATOM 805 N N . ALA A 1 99 ? -11.347 -5.951 26.489 1.00 75.06 99 ALA A N 1
ATOM 806 C CA . ALA A 1 99 ? -11.422 -6.380 25.091 1.00 75.06 99 ALA A CA 1
ATOM 807 C C . ALA A 1 99 ? -11.029 -5.265 24.104 1.00 75.06 99 ALA A C 1
ATOM 809 O O . ALA A 1 99 ? -10.230 -5.504 23.191 1.00 75.06 99 ALA A O 1
ATOM 810 N N . ALA A 1 100 ? -11.526 -4.042 24.312 1.00 74.56 100 ALA A N 1
ATOM 811 C CA . ALA A 1 100 ? -11.166 -2.866 23.523 1.00 74.56 100 ALA A CA 1
ATOM 812 C C . ALA A 1 100 ? -9.661 -2.559 23.604 1.00 74.56 100 ALA A C 1
ATOM 814 O O . ALA A 1 100 ? -8.985 -2.440 22.576 1.00 74.56 100 ALA A O 1
ATOM 815 N N . HIS A 1 101 ? -9.103 -2.512 24.817 1.00 77.50 101 HIS A N 1
ATOM 816 C CA . HIS A 1 101 ? -7.674 -2.277 25.026 1.00 77.50 101 HIS A CA 1
ATOM 817 C C . HIS A 1 101 ? -6.814 -3.369 24.360 1.00 77.50 101 HIS A C 1
ATOM 819 O O . HIS A 1 101 ? -5.792 -3.081 23.729 1.00 77.50 101 HIS A O 1
ATOM 825 N N . LYS A 1 102 ? -7.251 -4.634 24.422 1.00 82.56 102 LYS A N 1
ATOM 826 C CA . LYS A 1 102 ? -6.577 -5.759 23.758 1.00 82.56 102 LYS A CA 1
ATOM 827 C C . LYS A 1 102 ? -6.575 -5.622 22.235 1.00 82.56 102 LYS A C 1
ATOM 829 O O . LYS A 1 102 ? -5.524 -5.826 21.625 1.00 82.56 102 LYS A O 1
ATOM 834 N N . ALA A 1 103 ? -7.701 -5.267 21.619 1.00 84.69 103 ALA A N 1
ATOM 835 C CA . ALA A 1 103 ? -7.775 -5.064 20.171 1.00 84.69 103 ALA A CA 1
ATOM 836 C C . ALA A 1 103 ? -6.850 -3.933 19.707 1.00 84.69 103 ALA A C 1
ATOM 838 O O . ALA A 1 103 ? -6.123 -4.073 18.722 1.00 84.69 103 ALA A O 1
ATOM 839 N N . ILE A 1 104 ? -6.787 -2.849 20.478 1.00 83.38 104 ILE A N 1
ATOM 840 C CA . ILE A 1 104 ? -5.908 -1.718 20.187 1.00 83.38 104 ILE A CA 1
ATOM 841 C C . ILE A 1 104 ? -4.441 -2.141 20.283 1.00 83.38 104 ILE A C 1
ATOM 843 O O . ILE A 1 104 ? -3.678 -1.921 19.341 1.00 83.38 104 ILE A O 1
ATOM 847 N N . ARG A 1 105 ? -4.047 -2.875 21.332 1.00 85.00 105 ARG A N 1
ATOM 848 C CA . ARG A 1 105 ? -2.699 -3.467 21.413 1.00 85.00 105 ARG A CA 1
ATOM 849 C C . ARG A 1 105 ? -2.378 -4.378 20.227 1.00 85.00 105 ARG A C 1
ATOM 851 O O . ARG A 1 105 ? -1.257 -4.344 19.722 1.00 85.00 105 ARG A O 1
ATOM 858 N N . GLN A 1 106 ? -3.333 -5.179 19.756 1.00 88.12 106 GLN A N 1
ATOM 859 C CA . GLN A 1 106 ? -3.134 -6.056 18.596 1.00 88.12 106 GLN A CA 1
ATOM 860 C C . GLN A 1 106 ? -2.909 -5.275 17.297 1.00 88.12 106 GLN A C 1
ATOM 862 O O . GLN A 1 106 ? -2.079 -5.685 16.482 1.00 88.12 106 GLN A O 1
ATOM 867 N N . VAL A 1 107 ? -3.619 -4.162 17.109 1.00 90.19 107 VAL A N 1
ATOM 868 C CA . VAL A 1 107 ? -3.440 -3.246 15.973 1.00 90.19 107 VAL A CA 1
ATOM 869 C C . VAL A 1 107 ? -2.065 -2.585 16.018 1.00 90.19 107 VAL A C 1
ATOM 871 O O . VAL A 1 107 ? -1.330 -2.624 15.032 1.00 90.19 107 VAL A O 1
ATOM 874 N N . ILE A 1 108 ? -1.670 -2.057 17.179 1.00 86.19 108 ILE A N 1
ATOM 875 C CA . ILE A 1 108 ? -0.345 -1.457 17.395 1.00 86.19 108 ILE A CA 1
ATOM 876 C C . ILE A 1 108 ? 0.759 -2.466 17.079 1.00 86.19 108 ILE A C 1
ATOM 878 O O . ILE A 1 108 ? 1.707 -2.171 16.349 1.00 86.19 108 ILE A O 1
ATOM 882 N N . HIS A 1 109 ? 0.619 -3.684 17.600 1.00 89.25 109 HIS A N 1
ATOM 883 C CA . HIS A 1 109 ? 1.587 -4.745 17.381 1.00 89.25 109 HIS A CA 1
ATOM 884 C C . HIS A 1 109 ? 1.706 -5.114 15.895 1.00 89.25 109 HIS A C 1
ATOM 886 O O . HIS A 1 109 ? 2.814 -5.311 15.393 1.00 89.25 109 HIS A O 1
ATOM 892 N N . GLN A 1 110 ? 0.587 -5.167 15.167 1.00 90.88 110 GLN A N 1
ATOM 893 C CA . GLN A 1 110 ? 0.592 -5.410 13.726 1.00 90.88 110 GLN A CA 1
ATOM 894 C C . GLN A 1 110 ? 1.292 -4.289 12.954 1.00 90.88 110 GLN A C 1
ATOM 896 O O . GLN A 1 110 ? 2.182 -4.579 12.155 1.00 90.88 110 GLN A O 1
ATOM 901 N N . LEU A 1 111 ? 0.944 -3.027 13.219 1.00 90.56 111 LEU A N 1
ATOM 902 C CA . LEU A 1 111 ? 1.569 -1.871 12.572 1.00 90.56 111 LEU A CA 1
ATOM 903 C C . LEU A 1 111 ? 3.080 -1.829 12.829 1.00 90.56 111 LEU A C 1
ATOM 905 O O . LEU A 1 111 ? 3.850 -1.612 11.897 1.00 90.56 111 LEU A O 1
ATOM 909 N N . SER A 1 112 ? 3.524 -2.115 14.057 1.00 87.94 112 SER A N 1
ATOM 910 C CA . SER A 1 112 ? 4.953 -2.180 14.389 1.00 87.94 112 SER A CA 1
ATOM 911 C C . SER A 1 112 ? 5.676 -3.288 13.616 1.00 87.94 112 SER A C 1
ATOM 913 O O . S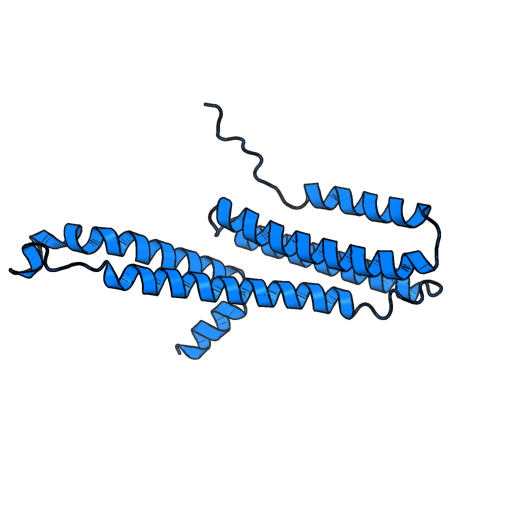ER A 1 112 ? 6.760 -3.069 13.072 1.00 87.94 112 SER A O 1
ATOM 915 N N . ARG A 1 113 ? 5.070 -4.480 13.514 1.00 90.56 113 ARG A N 1
ATOM 916 C CA . ARG A 1 113 ? 5.640 -5.594 12.742 1.00 90.56 113 ARG A CA 1
ATOM 917 C C . ARG A 1 113 ? 5.728 -5.278 11.251 1.00 90.56 113 ARG A C 1
ATOM 919 O O . ARG A 1 113 ? 6.757 -5.566 10.648 1.00 90.56 113 ARG A O 1
ATOM 926 N N . LEU A 1 114 ? 4.684 -4.685 10.674 1.00 91.38 114 LEU A N 1
ATOM 927 C CA . LEU A 1 114 ? 4.695 -4.236 9.279 1.00 91.38 114 LEU A CA 1
ATOM 928 C C . LEU A 1 114 ? 5.775 -3.186 9.042 1.00 91.38 114 LEU A C 1
ATOM 930 O O . LEU A 1 114 ? 6.543 -3.324 8.095 1.00 91.38 114 LEU A O 1
ATOM 934 N N . GLY A 1 115 ? 5.868 -2.195 9.935 1.00 89.00 115 GLY A N 1
ATOM 935 C CA . GLY A 1 115 ? 6.875 -1.140 9.878 1.00 89.00 115 GLY A CA 1
ATOM 936 C C . GLY A 1 115 ? 8.285 -1.712 9.762 1.00 89.00 115 GLY A C 1
ATOM 937 O O . GLY A 1 115 ? 8.981 -1.417 8.799 1.00 89.00 115 GLY A O 1
ATOM 938 N N . LYS A 1 116 ? 8.659 -2.630 10.663 1.00 89.06 116 LYS A N 1
ATOM 939 C CA . LYS A 1 116 ? 9.975 -3.296 10.636 1.00 89.06 116 LYS A CA 1
ATOM 940 C C . LYS A 1 116 ? 10.251 -4.018 9.318 1.00 89.06 116 LYS A C 1
ATOM 942 O O . LYS A 1 116 ? 11.329 -3.899 8.757 1.00 89.06 116 LYS A O 1
ATOM 947 N N . VAL A 1 117 ? 9.273 -4.768 8.818 1.00 91.25 117 VAL A N 1
ATOM 948 C CA . VAL A 1 117 ? 9.439 -5.594 7.613 1.00 91.25 117 VAL A CA 1
ATOM 949 C C . VAL A 1 117 ? 9.506 -4.752 6.335 1.00 91.25 117 VAL A C 1
ATOM 951 O O . VAL A 1 117 ? 10.156 -5.146 5.368 1.00 91.25 117 VAL A O 1
ATOM 954 N N . TRP A 1 118 ? 8.813 -3.616 6.299 1.00 93.44 118 TRP A N 1
ATOM 955 C CA . TRP A 1 118 ? 8.768 -2.742 5.129 1.00 93.44 118 TRP A CA 1
ATOM 956 C C . TRP A 1 118 ? 9.847 -1.667 5.121 1.00 93.44 118 TRP A C 1
ATOM 958 O O . TRP A 1 118 ? 10.221 -1.242 4.033 1.00 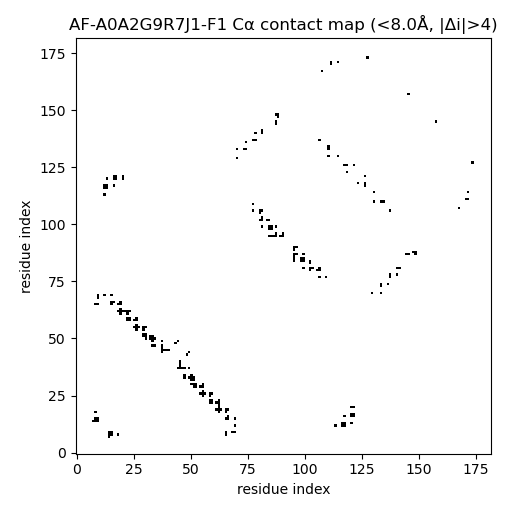93.44 118 TRP A O 1
ATOM 968 N N . GLN A 1 119 ? 10.355 -1.247 6.281 1.00 89.62 119 GLN A N 1
ATOM 969 C CA . GLN A 1 119 ? 11.391 -0.218 6.389 1.00 89.62 119 GLN A CA 1
ATOM 970 C C . GLN A 1 119 ? 12.674 -0.609 5.645 1.00 89.62 119 GLN A C 1
ATOM 972 O O . GLN A 1 119 ? 13.230 0.215 4.927 1.00 89.62 119 GLN A O 1
ATOM 977 N N . ASP A 1 120 ? 13.097 -1.868 5.764 1.00 87.31 120 ASP A N 1
ATOM 978 C CA . ASP A 1 120 ? 14.337 -2.358 5.144 1.00 87.31 120 ASP A CA 1
ATOM 979 C C . ASP A 1 120 ? 14.179 -2.708 3.657 1.00 87.31 120 ASP A C 1
ATOM 981 O O . ASP A 1 120 ? 15.148 -3.039 2.975 1.00 87.31 120 ASP A O 1
ATOM 985 N N . VAL A 1 121 ? 12.947 -2.674 3.145 1.00 90.31 121 VAL A N 1
ATOM 986 C CA . VAL A 1 121 ? 12.631 -3.087 1.776 1.00 90.31 121 VAL A CA 1
ATOM 987 C C . VAL A 1 121 ? 12.200 -1.886 0.949 1.00 90.31 121 VAL A C 1
ATOM 989 O O . VAL A 1 121 ? 12.770 -1.629 -0.104 1.00 90.31 121 VAL A O 1
ATOM 992 N N . LEU A 1 122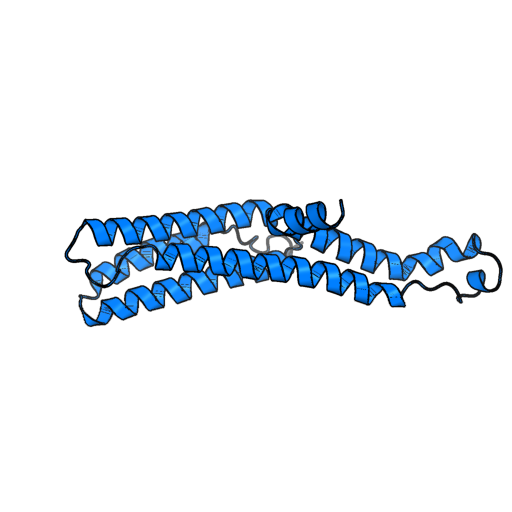 ? 11.177 -1.149 1.373 1.00 91.50 122 LEU A N 1
ATOM 993 C CA . LEU A 1 122 ? 10.552 -0.123 0.546 1.00 91.50 122 LEU A CA 1
ATOM 994 C C . LEU A 1 122 ? 11.389 1.165 0.481 1.00 91.50 122 LEU A C 1
ATOM 996 O O . LEU A 1 122 ? 11.955 1.591 1.487 1.00 91.50 122 LEU A O 1
ATOM 1000 N N . PRO A 1 123 ? 11.375 1.874 -0.663 1.00 91.44 123 PRO A N 1
ATOM 1001 C CA . PRO A 1 123 ? 11.885 3.237 -0.733 1.00 91.44 123 PRO A CA 1
ATOM 1002 C C . PRO A 1 123 ? 11.189 4.136 0.293 1.00 91.44 123 PRO A C 1
ATOM 1004 O O . PRO A 1 123 ? 9.967 4.063 0.449 1.00 91.44 123 PRO A O 1
ATOM 1007 N N . VAL A 1 124 ? 11.943 5.038 0.929 1.00 89.69 124 VAL A N 1
ATOM 1008 C CA . VAL A 1 124 ? 11.465 5.875 2.048 1.00 89.69 124 VAL A CA 1
ATOM 1009 C C . VAL A 1 124 ? 10.131 6.576 1.764 1.00 89.69 124 VAL A C 1
ATOM 1011 O O . VAL A 1 124 ? 9.218 6.529 2.585 1.00 89.69 124 VAL A O 1
ATOM 1014 N N . GLY A 1 125 ? 9.961 7.156 0.571 1.00 88.00 125 GLY A N 1
ATOM 1015 C CA . GLY A 1 125 ? 8.721 7.845 0.204 1.00 88.00 125 GLY A CA 1
ATOM 1016 C C . GLY A 1 125 ? 7.508 6.912 0.128 1.00 88.00 125 GLY A C 1
ATOM 1017 O O . GLY A 1 125 ? 6.410 7.282 0.548 1.00 88.00 125 GLY A O 1
ATOM 1018 N N . LEU A 1 126 ? 7.700 5.684 -0.364 1.00 92.62 126 LEU A N 1
ATOM 1019 C CA . LEU A 1 126 ? 6.635 4.686 -0.444 1.00 92.62 126 LEU A CA 1
ATOM 1020 C C . LEU A 1 126 ? 6.334 4.080 0.930 1.00 92.62 126 LEU A C 1
ATOM 1022 O O . LEU A 1 126 ? 5.162 3.932 1.274 1.00 92.62 126 LEU A O 1
ATOM 1026 N N . TYR A 1 127 ? 7.368 3.802 1.727 1.00 92.12 127 TYR A N 1
ATOM 1027 C CA . TYR A 1 127 ? 7.236 3.347 3.110 1.00 92.12 127 TYR A CA 1
ATOM 1028 C C . TYR A 1 127 ? 6.399 4.322 3.946 1.00 92.12 127 TYR A C 1
ATOM 1030 O O . TYR A 1 127 ? 5.374 3.931 4.508 1.00 92.12 127 TYR A O 1
ATOM 1038 N N . CYS A 1 128 ? 6.784 5.603 3.970 1.00 89.25 128 CYS A N 1
ATOM 1039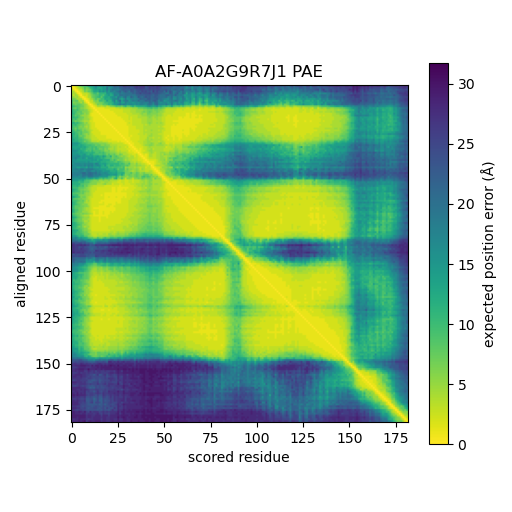 C CA . CYS A 1 128 ? 6.089 6.630 4.745 1.00 89.25 128 CYS A CA 1
ATOM 1040 C C . CYS A 1 128 ? 4.623 6.760 4.318 1.00 89.25 128 CYS A C 1
ATOM 1042 O O . CYS A 1 128 ? 3.732 6.829 5.164 1.00 89.25 128 CYS A O 1
ATOM 1044 N N . LYS A 1 129 ? 4.350 6.733 3.007 1.00 91.19 129 LYS A N 1
ATOM 1045 C CA . LYS A 1 129 ? 2.982 6.799 2.483 1.00 91.19 129 LYS A CA 1
ATOM 1046 C C . LYS A 1 129 ? 2.152 5.579 2.887 1.00 91.19 129 LYS A C 1
ATOM 1048 O O . LYS A 1 129 ? 1.003 5.736 3.301 1.00 91.19 129 LYS A O 1
ATOM 1053 N N . ALA A 1 130 ? 2.716 4.377 2.778 1.00 94.00 130 ALA A N 1
ATOM 1054 C CA . ALA A 1 130 ? 2.042 3.133 3.134 1.00 94.00 130 ALA A CA 1
ATOM 1055 C C . ALA A 1 130 ? 1.729 3.077 4.637 1.00 94.00 130 ALA A C 1
ATOM 1057 O O . ALA A 1 130 ? 0.564 2.962 5.023 1.00 94.00 130 ALA A O 1
ATOM 1058 N N . MET A 1 131 ? 2.746 3.251 5.486 1.00 94.12 131 MET A N 1
ATOM 1059 C CA . MET A 1 131 ? 2.580 3.223 6.941 1.00 94.12 131 MET A CA 1
ATOM 1060 C C . MET A 1 131 ? 1.679 4.350 7.441 1.00 94.12 131 MET A C 1
ATOM 1062 O O . MET A 1 131 ? 0.804 4.100 8.267 1.00 94.12 131 MET A O 1
ATOM 1066 N N . GLY A 1 132 ? 1.816 5.561 6.892 1.00 85.88 132 GLY A N 1
ATOM 1067 C CA . GLY A 1 132 ? 0.942 6.687 7.218 1.00 85.88 132 GLY A CA 1
ATOM 1068 C C . GLY A 1 132 ? -0.522 6.419 6.867 1.00 85.88 132 GLY A C 1
ATOM 1069 O O . GLY A 1 132 ? -1.409 6.732 7.655 1.00 85.88 132 GLY A O 1
ATOM 1070 N N . THR A 1 133 ? -0.791 5.765 5.733 1.00 91.50 133 THR A N 1
ATOM 1071 C CA . THR A 1 133 ? -2.161 5.402 5.325 1.00 91.50 133 THR A CA 1
ATOM 1072 C C . THR A 1 133 ? -2.791 4.376 6.273 1.00 91.50 133 THR A C 1
ATOM 1074 O O . THR A 1 133 ? -3.952 4.527 6.668 1.00 91.50 133 THR A O 1
ATOM 1077 N N . LEU A 1 134 ? -2.043 3.334 6.656 1.00 93.19 134 LEU A N 1
ATOM 1078 C CA . LEU A 1 134 ? -2.530 2.305 7.583 1.00 93.19 134 LEU A CA 1
ATOM 1079 C C . LEU A 1 134 ? -2.735 2.870 8.992 1.00 93.19 134 LEU A C 1
ATOM 1081 O O . LEU A 1 134 ? -3.777 2.625 9.599 1.00 93.19 134 LEU A O 1
ATOM 1085 N N . LEU A 1 135 ? -1.788 3.679 9.476 1.00 88.31 135 LEU A N 1
ATOM 1086 C CA . LEU A 1 135 ? -1.898 4.365 10.760 1.00 88.31 135 LEU A CA 1
ATOM 1087 C C . LEU A 1 135 ? -3.120 5.286 10.788 1.00 88.31 135 LEU A C 1
ATOM 1089 O O . LEU A 1 135 ? -3.921 5.205 11.715 1.00 88.31 135 LEU A O 1
ATOM 1093 N N . ASN A 1 136 ? -3.298 6.117 9.756 1.00 85.25 136 ASN A N 1
ATOM 1094 C CA . ASN A 1 136 ? -4.454 7.002 9.655 1.00 85.25 136 ASN A CA 1
ATOM 1095 C C . ASN A 1 136 ? -5.767 6.211 9.670 1.00 85.25 136 ASN A C 1
ATOM 1097 O O . ASN A 1 136 ? -6.715 6.616 10.336 1.00 85.25 136 ASN A O 1
ATOM 1101 N N . THR A 1 137 ? -5.820 5.068 8.979 1.00 88.38 137 THR A N 1
ATOM 1102 C CA . THR A 1 137 ? -7.013 4.210 8.991 1.00 88.38 137 THR A CA 1
ATOM 1103 C C . THR A 1 137 ? -7.311 3.688 10.394 1.00 88.38 137 THR A C 1
ATOM 1105 O O . THR A 1 137 ? -8.442 3.806 10.855 1.00 88.38 137 THR A O 1
ATOM 1108 N N . ALA A 1 138 ? -6.300 3.158 11.086 1.00 86.88 138 ALA A N 1
ATOM 1109 C CA . ALA A 1 138 ? -6.452 2.647 12.443 1.00 86.88 138 ALA A CA 1
ATOM 1110 C C . ALA A 1 138 ? -6.911 3.745 13.417 1.00 86.88 138 ALA A C 1
ATOM 1112 O O . ALA A 1 138 ? -7.855 3.536 14.171 1.00 86.88 138 ALA A O 1
ATOM 1113 N N . ILE A 1 139 ? -6.296 4.931 13.362 1.00 81.19 139 ILE A N 1
ATOM 1114 C CA . ILE A 1 139 ? -6.678 6.082 14.192 1.00 81.19 139 ILE A CA 1
ATOM 1115 C C . ILE A 1 139 ? -8.113 6.521 13.890 1.00 81.19 139 ILE A C 1
ATOM 1117 O O . ILE A 1 139 ? -8.892 6.720 14.816 1.00 81.19 139 ILE A O 1
ATOM 1121 N N . THR A 1 140 ? -8.478 6.645 12.612 1.00 83.31 140 THR A N 1
ATOM 1122 C CA . THR A 1 140 ? -9.826 7.074 12.206 1.00 83.31 140 THR A CA 1
ATOM 1123 C C . THR A 1 140 ? -10.892 6.119 12.737 1.00 83.31 140 THR A C 1
ATOM 1125 O O . THR A 1 140 ? -11.884 6.571 13.306 1.00 83.31 140 THR A O 1
ATOM 1128 N N . GLU A 1 141 ? -10.673 4.808 12.607 1.00 85.12 141 GLU A N 1
ATOM 1129 C CA . GLU A 1 141 ? -11.612 3.806 13.118 1.00 85.12 141 GLU A CA 1
ATOM 1130 C C . GLU A 1 141 ? -11.700 3.860 14.647 1.00 85.12 141 GLU A C 1
ATOM 1132 O O . GLU A 1 141 ? -12.796 3.857 15.200 1.00 85.12 141 GLU A O 1
ATOM 1137 N N . MET A 1 142 ? -10.570 3.981 15.348 1.00 79.81 142 MET A N 1
ATOM 1138 C CA . MET A 1 142 ? -10.572 4.079 16.810 1.00 79.81 142 MET A CA 1
ATOM 1139 C C . MET A 1 142 ? -11.281 5.335 17.314 1.00 79.81 142 MET A C 1
ATOM 1141 O O . MET A 1 142 ? -12.090 5.237 18.232 1.00 79.81 142 MET A O 1
ATOM 1145 N N . ILE A 1 143 ? -11.039 6.494 16.693 1.00 77.31 143 ILE A N 1
ATOM 1146 C CA . ILE A 1 143 ? -11.769 7.728 17.005 1.00 77.31 143 ILE A CA 1
ATOM 1147 C C . ILE A 1 143 ? -13.260 7.517 16.755 1.00 77.31 143 ILE A C 1
ATOM 1149 O O . ILE A 1 143 ? -14.061 7.828 17.626 1.00 77.31 143 ILE A O 1
ATOM 1153 N N . SER A 1 144 ? -13.644 6.931 15.617 1.00 80.31 144 SER A N 1
ATOM 1154 C CA . SER A 1 144 ? -15.049 6.649 15.313 1.00 80.31 144 SER A CA 1
ATOM 1155 C C . SER A 1 144 ? -15.709 5.777 16.388 1.00 80.31 144 SER A C 1
ATOM 1157 O O . SER A 1 144 ? -16.808 6.103 16.844 1.00 80.31 144 SER A O 1
ATOM 1159 N N . LYS A 1 145 ? -15.027 4.722 16.857 1.00 74.44 145 LYS A N 1
ATOM 1160 C CA . LYS A 1 145 ? -15.517 3.884 17.961 1.00 74.44 145 LYS A CA 1
ATOM 1161 C C . LYS A 1 145 ? -15.628 4.672 19.262 1.00 74.44 145 LYS A C 1
ATOM 1163 O O . LYS A 1 145 ? -16.681 4.620 19.882 1.00 74.44 145 LYS A O 1
ATOM 1168 N N . ILE A 1 146 ? -14.597 5.422 19.658 1.00 70.19 146 ILE A N 1
ATOM 1169 C CA . ILE A 1 146 ? -14.593 6.213 20.902 1.00 70.19 146 ILE A CA 1
ATOM 1170 C C . ILE A 1 146 ? -15.692 7.280 20.874 1.00 70.19 146 ILE A C 1
ATOM 1172 O O . ILE A 1 146 ? -16.439 7.412 21.836 1.00 70.19 146 ILE A O 1
ATOM 1176 N N . THR A 1 147 ? -15.852 8.012 19.772 1.00 66.62 147 THR A N 1
ATOM 1177 C CA . THR A 1 147 ? -16.891 9.042 19.639 1.00 66.62 147 THR A CA 1
ATOM 1178 C C . THR A 1 147 ? -18.297 8.442 19.651 1.00 66.62 147 THR A C 1
ATOM 1180 O O . THR A 1 147 ? -19.211 9.046 20.209 1.00 66.62 147 THR A O 1
ATOM 1183 N N . ALA A 1 148 ? -18.483 7.224 19.131 1.00 64.56 148 ALA A N 1
ATOM 1184 C CA . ALA A 1 148 ? -19.742 6.498 19.298 1.00 64.56 148 ALA A CA 1
ATOM 1185 C C . ALA A 1 148 ? -20.047 6.173 20.779 1.00 64.56 148 ALA A C 1
ATOM 1187 O O . ALA A 1 148 ? -21.216 6.096 21.153 1.00 64.56 148 ALA A O 1
ATOM 1188 N N . LEU A 1 149 ? -19.022 6.041 21.633 1.00 59.88 149 LEU A N 1
ATOM 1189 C CA . LEU A 1 149 ? -19.169 5.892 23.094 1.00 59.88 149 LEU A CA 1
ATOM 1190 C C . LEU A 1 149 ? -19.353 7.202 23.831 1.00 59.88 149 LEU A C 1
ATOM 1192 O O . LEU A 1 149 ? -19.983 7.239 24.882 1.00 59.88 149 LEU A O 1
ATOM 1196 N N . GLN A 1 150 ? -18.819 8.277 23.270 1.00 47.06 150 GLN A N 1
ATOM 1197 C CA . GLN A 1 150 ? -18.856 9.625 23.819 1.00 47.06 150 GLN A CA 1
ATOM 1198 C C . GLN A 1 150 ? -20.286 10.184 23.924 1.00 47.06 150 GLN A C 1
ATOM 1200 O O . GLN A 1 150 ? -20.524 11.130 24.664 1.00 47.06 150 GLN A O 1
ATOM 1205 N N . VAL A 1 151 ? -21.269 9.533 23.288 1.00 52.53 151 VAL A N 1
ATOM 1206 C CA . VAL A 1 151 ? -22.704 9.744 23.550 1.00 52.53 151 VAL A CA 1
ATOM 1207 C C . VAL A 1 151 ? -23.115 9.264 24.969 1.00 52.53 151 VAL A C 1
ATOM 1209 O O . VAL A 1 151 ? -24.256 9.477 25.367 1.00 52.53 151 VAL A O 1
ATOM 1212 N N . ARG A 1 152 ? -22.217 8.644 25.766 1.00 48.41 152 ARG A N 1
ATOM 1213 C CA . ARG A 1 152 ? -22.543 8.011 27.064 1.00 48.41 152 ARG A CA 1
ATOM 1214 C C . ARG A 1 152 ? -21.619 8.312 28.276 1.00 48.41 152 ARG A C 1
ATOM 1216 O O . ARG A 1 152 ? -22.104 8.122 29.384 1.00 48.41 152 ARG A O 1
ATOM 1223 N N . TYR A 1 153 ? -20.373 8.814 28.149 1.00 45.69 153 TYR A N 1
ATOM 1224 C CA . TYR A 1 153 ? -19.461 9.058 29.309 1.00 45.69 153 TYR A CA 1
ATOM 1225 C C . TYR A 1 153 ? -18.558 10.322 29.224 1.00 45.69 153 TYR A C 1
ATOM 1227 O O . TYR A 1 153 ? -18.403 10.921 28.162 1.00 45.69 153 TYR A O 1
ATOM 1235 N N . ASN A 1 154 ? -17.971 10.719 30.374 1.00 51.38 154 ASN A N 1
ATOM 1236 C CA . ASN A 1 154 ? -17.213 11.960 30.650 1.00 51.38 154 ASN A CA 1
ATOM 1237 C C . ASN A 1 154 ? -15.815 12.070 29.982 1.00 51.38 154 ASN A C 1
ATOM 1239 O O . ASN A 1 154 ? -15.117 11.089 29.756 1.00 51.38 154 ASN A O 1
ATOM 1243 N N . TYR A 1 155 ? -15.359 13.312 29.756 1.00 48.78 155 TYR A N 1
ATOM 1244 C CA . TYR A 1 155 ? -14.152 13.695 28.991 1.00 48.78 155 TYR A CA 1
ATOM 1245 C C . TYR A 1 155 ? -12.777 13.240 29.541 1.00 48.78 155 TYR A C 1
ATOM 1247 O O . TYR A 1 155 ? -11.788 13.314 28.810 1.00 48.78 155 TYR A O 1
ATOM 1255 N N . LEU A 1 156 ? -12.675 12.803 30.801 1.00 49.88 156 LEU A N 1
ATOM 1256 C CA . LEU A 1 156 ? -11.386 12.551 31.469 1.00 49.88 156 LEU A CA 1
ATOM 1257 C C . LEU A 1 156 ? -10.733 11.214 31.068 1.00 49.88 156 LEU A C 1
ATOM 1259 O O . LEU A 1 156 ? -9.524 11.181 30.834 1.00 49.88 156 LEU A O 1
ATOM 1263 N N . ASP A 1 157 ? -11.516 10.149 30.879 1.00 52.88 157 ASP A N 1
ATOM 1264 C CA . ASP A 1 157 ? -10.988 8.832 30.476 1.00 52.88 157 ASP A CA 1
ATOM 1265 C C . ASP A 1 157 ? -10.478 8.834 29.028 1.00 52.88 157 ASP A C 1
ATOM 1267 O O . ASP A 1 157 ? -9.484 8.189 28.686 1.00 52.88 157 ASP A O 1
ATOM 1271 N N . ILE A 1 158 ? -11.100 9.660 28.184 1.00 50.94 158 ILE A N 1
ATOM 1272 C CA . ILE A 1 158 ? -10.713 9.872 26.785 1.00 50.94 158 ILE A CA 1
ATOM 1273 C C . ILE A 1 158 ? -9.326 10.519 26.701 1.00 50.94 158 ILE A C 1
ATOM 1275 O O . ILE A 1 158 ? -8.522 10.157 25.842 1.00 50.94 158 ILE A O 1
ATOM 1279 N N . PHE A 1 159 ? -9.015 11.456 27.600 1.00 52.75 159 PHE A N 1
ATOM 1280 C CA . PHE A 1 159 ? -7.733 12.159 27.589 1.00 52.75 159 PHE A CA 1
ATOM 1281 C C . PHE A 1 159 ? -6.573 11.243 27.991 1.00 52.75 159 PHE A C 1
ATOM 1283 O O . PHE A 1 159 ? -5.507 11.306 27.381 1.00 52.75 159 PHE A O 1
ATOM 1290 N N . SER A 1 160 ? -6.799 10.348 28.958 1.00 51.91 160 SER A N 1
ATOM 1291 C CA . SER A 1 160 ? -5.823 9.325 29.355 1.00 51.91 160 SER A CA 1
ATOM 1292 C C . SER A 1 160 ? -5.538 8.351 28.201 1.00 51.91 160 SER A C 1
ATOM 1294 O O . SER A 1 160 ? -4.382 8.093 27.862 1.00 51.91 160 SER A O 1
ATOM 1296 N N . PHE A 1 161 ? -6.590 7.917 27.497 1.00 52.50 161 PHE A N 1
ATOM 1297 C CA . PHE A 1 161 ? -6.483 7.023 26.342 1.00 52.50 161 PHE A CA 1
ATOM 1298 C C . PHE A 1 161 ? -5.766 7.668 25.138 1.00 52.50 161 PHE A C 1
ATOM 1300 O O . PHE A 1 161 ? -4.938 7.045 24.470 1.00 52.50 161 PHE A O 1
ATOM 1307 N N . LEU A 1 162 ? -6.036 8.952 24.877 1.00 52.53 162 LEU A N 1
ATOM 1308 C CA . LEU A 1 162 ? -5.353 9.730 23.838 1.00 52.53 162 LEU A CA 1
ATOM 1309 C C . LEU A 1 162 ? -3.875 10.001 24.172 1.00 52.53 162 LEU A C 1
ATOM 1311 O O . LEU A 1 162 ? -3.051 10.101 23.260 1.00 52.53 162 LEU A O 1
ATOM 1315 N N . LEU A 1 163 ? -3.514 10.098 25.457 1.00 53.59 163 LEU A N 1
ATOM 1316 C CA . LEU A 1 163 ? -2.129 10.296 25.891 1.00 53.59 163 LEU A CA 1
ATOM 1317 C C . LEU A 1 163 ? -1.272 9.041 25.653 1.00 53.59 163 LEU A C 1
ATOM 1319 O O . LEU A 1 163 ? -0.150 9.166 25.158 1.00 53.59 163 LEU A O 1
ATOM 1323 N N . GLU A 1 164 ? -1.817 7.843 25.902 1.00 54.72 164 GLU A N 1
AT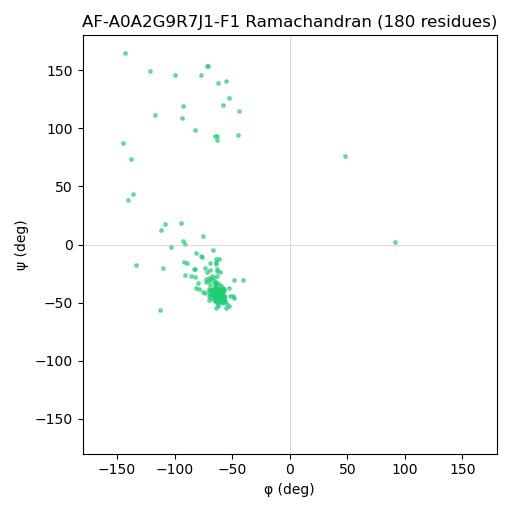OM 1324 C CA . GLU A 1 164 ? -1.187 6.576 25.490 1.00 54.72 164 GLU A CA 1
ATOM 1325 C C . GLU A 1 164 ? -0.998 6.520 23.965 1.00 54.72 164 GLU A C 1
ATOM 1327 O O . GLU A 1 164 ? 0.032 6.065 23.463 1.00 54.72 164 GLU A O 1
ATOM 1332 N N . PHE A 1 165 ? -1.948 7.079 23.214 1.00 50.41 165 PHE A N 1
ATOM 1333 C CA . PHE A 1 165 ? -1.880 7.193 21.759 1.00 50.41 165 PHE A CA 1
ATOM 1334 C C . PHE A 1 165 ? -0.791 8.146 21.255 1.00 50.41 165 PHE A C 1
ATOM 1336 O O . PHE A 1 165 ? -0.254 7.964 20.164 1.00 50.41 165 PHE A O 1
ATOM 1343 N N . ARG A 1 166 ? -0.395 9.148 22.042 1.00 50.25 166 ARG A N 1
ATOM 1344 C CA . ARG A 1 166 ? 0.691 10.066 21.670 1.00 50.25 166 ARG A CA 1
ATOM 1345 C C . ARG A 1 166 ? 2.062 9.374 21.672 1.00 50.25 166 ARG A C 1
ATOM 1347 O O . ARG A 1 166 ? 2.957 9.800 20.945 1.00 50.25 166 ARG A O 1
ATOM 1354 N N . LEU A 1 167 ? 2.212 8.263 22.401 1.00 48.06 167 LEU A N 1
ATOM 1355 C CA . LEU A 1 167 ? 3.415 7.420 22.374 1.00 48.06 167 LEU A CA 1
ATOM 1356 C C . LEU A 1 167 ? 3.534 6.590 21.081 1.00 48.06 167 LEU A C 1
ATOM 1358 O O . LEU A 1 167 ? 4.640 6.210 20.701 1.00 48.06 167 LEU A O 1
ATOM 1362 N N . LEU A 1 168 ? 2.443 6.368 20.335 1.00 48.88 168 LEU A N 1
ATOM 1363 C CA . LEU A 1 168 ? 2.495 5.700 19.024 1.00 48.88 168 LEU A CA 1
ATOM 1364 C C . LEU A 1 168 ? 3.241 6.509 17.962 1.00 48.88 168 LEU A C 1
ATOM 1366 O O . LEU A 1 168 ? 3.869 5.914 17.086 1.00 48.88 168 LEU A O 1
ATOM 1370 N N . PHE A 1 169 ? 3.243 7.841 18.070 1.00 48.91 169 PHE A N 1
ATOM 1371 C CA . PHE A 1 169 ? 4.057 8.709 17.213 1.00 48.91 169 PHE A CA 1
ATOM 1372 C C . PHE A 1 169 ? 5.568 8.470 17.396 1.00 48.91 169 PHE A C 1
ATOM 1374 O O . PHE A 1 169 ? 6.335 8.763 16.486 1.00 48.91 169 PHE A O 1
ATOM 1381 N N . PHE A 1 170 ? 5.987 7.891 18.530 1.00 47.81 170 PHE A N 1
ATOM 1382 C CA . PHE A 1 170 ? 7.375 7.494 18.797 1.00 47.81 170 PHE A CA 1
ATOM 1383 C C . PHE A 1 170 ? 7.697 6.042 18.394 1.00 47.81 170 PHE A C 1
ATOM 1385 O O . PHE A 1 170 ? 8.869 5.687 18.304 1.00 47.81 170 PHE A O 1
ATOM 1392 N N . LEU A 1 171 ? 6.692 5.189 18.148 1.00 43.78 171 LEU A N 1
ATOM 1393 C CA . LEU A 1 171 ? 6.890 3.762 17.836 1.00 43.78 171 LEU A CA 1
ATOM 1394 C C . LEU A 1 171 ? 7.068 3.461 16.346 1.00 43.78 171 LEU A C 1
ATOM 1396 O O . LEU A 1 171 ? 7.540 2.378 15.995 1.00 43.78 171 LEU A O 1
ATOM 1400 N N . ILE A 1 172 ? 6.712 4.399 15.470 1.00 44.41 172 ILE A N 1
ATOM 1401 C CA . ILE A 1 172 ? 7.187 4.380 14.091 1.00 44.41 172 ILE A CA 1
ATOM 1402 C C . ILE A 1 172 ? 8.433 5.258 14.093 1.00 44.41 172 ILE A C 1
ATOM 1404 O O . ILE A 1 172 ? 8.283 6.473 14.236 1.00 44.41 172 ILE A O 1
ATOM 1408 N N . PRO A 1 173 ? 9.651 4.704 13.948 1.00 42.16 173 PRO A N 1
ATOM 1409 C CA . PRO A 1 173 ? 10.793 5.529 13.616 1.00 42.16 173 PRO A CA 1
ATOM 1410 C C . PRO A 1 173 ? 10.494 6.111 12.236 1.00 42.16 173 PRO A C 1
ATOM 1412 O O . PRO A 1 173 ? 10.713 5.484 11.203 1.00 42.16 173 PRO A O 1
ATOM 1415 N N . ILE A 1 174 ? 9.907 7.305 12.215 1.00 44.97 174 ILE A N 1
ATOM 1416 C CA . ILE A 1 174 ? 10.059 8.202 11.087 1.00 44.97 174 ILE A CA 1
ATOM 1417 C C . ILE A 1 174 ? 11.575 8.382 11.022 1.00 44.97 174 ILE A C 1
ATOM 1419 O O . ILE A 1 174 ? 12.157 8.805 12.026 1.00 44.97 174 ILE A O 1
ATOM 1423 N N . PRO A 1 175 ? 12.249 8.033 9.916 1.00 44.38 175 PRO A N 1
ATOM 1424 C CA . PRO A 1 175 ? 13.578 8.550 9.681 1.00 44.38 175 PRO A CA 1
ATOM 1425 C C . PRO A 1 175 ? 13.365 10.055 9.547 1.00 44.38 175 PRO A C 1
ATOM 1427 O O . PRO A 1 175 ? 13.009 10.566 8.486 1.00 44.38 175 PRO A O 1
ATOM 1430 N N . ILE A 1 176 ? 13.437 10.758 10.676 1.00 41.12 176 ILE A N 1
ATOM 1431 C CA . ILE A 1 176 ? 13.556 12.203 10.704 1.00 41.12 176 ILE A CA 1
ATOM 1432 C C . ILE A 1 176 ? 14.752 12.463 9.802 1.00 41.12 176 ILE A C 1
ATOM 1434 O O . ILE A 1 176 ? 15.783 11.813 9.977 1.00 41.12 176 ILE A O 1
ATOM 1438 N N . LEU A 1 177 ? 14.572 13.314 8.793 1.00 36.31 177 LEU A N 1
ATOM 1439 C CA . LEU A 1 177 ? 15.622 13.723 7.872 1.00 36.31 177 LEU A CA 1
ATOM 1440 C C . LEU A 1 177 ? 16.900 14.065 8.660 1.00 36.31 177 LEU A C 1
ATOM 1442 O O . LEU A 1 177 ? 17.048 15.187 9.130 1.00 36.31 177 LEU A O 1
ATOM 1446 N N . SER A 1 178 ? 17.822 13.115 8.811 1.00 35.09 178 SER A N 1
ATOM 1447 C CA . SER A 1 178 ? 19.144 13.352 9.403 1.00 35.09 178 SER A CA 1
ATOM 1448 C C . SER A 1 178 ? 20.242 13.302 8.342 1.00 35.09 178 SER A C 1
ATOM 1450 O O . SER A 1 178 ? 21.413 13.130 8.662 1.00 35.09 178 SER A O 1
ATOM 1452 N N . SER A 1 179 ? 19.877 13.421 7.067 1.00 37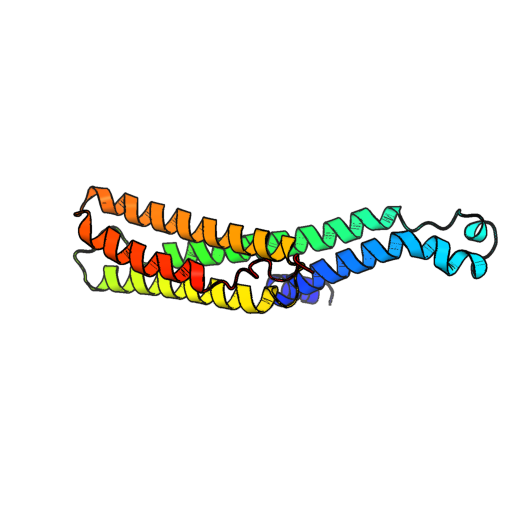.78 179 SER A N 1
ATOM 1453 C CA . SER A 1 179 ? 20.809 13.335 5.938 1.00 37.78 179 SER A CA 1
ATOM 1454 C C . SER A 1 179 ? 20.491 14.356 4.847 1.00 37.78 179 SER A C 1
ATOM 1456 O O . SER A 1 179 ? 20.628 14.086 3.661 1.00 37.78 179 SER A O 1
ATOM 1458 N N . SER A 1 180 ? 20.084 15.561 5.255 1.00 35.81 180 SER A N 1
ATOM 1459 C CA . SER A 1 180 ? 20.075 16.724 4.363 1.00 35.81 180 SER A CA 1
ATOM 1460 C C . SER A 1 180 ? 20.621 17.976 5.052 1.00 35.81 180 SER A C 1
ATOM 1462 O O . SER A 1 180 ? 20.042 19.047 4.923 1.00 35.81 180 SER A O 1
ATOM 1464 N N . ILE A 1 181 ? 21.720 17.831 5.799 1.00 39.94 181 ILE A N 1
ATOM 1465 C CA . ILE A 1 181 ? 22.686 18.906 6.064 1.00 39.94 181 ILE A CA 1
ATOM 1466 C C . ILE A 1 181 ? 24.068 18.244 6.111 1.00 39.94 181 ILE A C 1
ATOM 1468 O O . ILE A 1 181 ? 24.485 17.781 7.166 1.00 39.94 181 ILE A O 1
ATOM 1472 N N . HIS A 1 182 ? 24.709 18.116 4.952 1.00 37.66 182 HIS A N 1
ATOM 1473 C CA . HIS A 1 182 ? 26.152 18.261 4.742 1.00 37.66 182 HIS A CA 1
ATOM 1474 C C . HIS A 1 182 ? 26.427 18.333 3.242 1.00 37.66 182 HIS A C 1
ATOM 1476 O O . HIS A 1 182 ? 25.838 17.515 2.501 1.00 37.66 182 HIS A O 1
#

Foldseek 3Di:
DVVVLLVVLLVDLLNLLQLLVVLQVVLVVQQCVLVVCLVVDDPPSVVVPDGSNVCNVVSNCVSVVSNVSNLVVLLVVLVVLQVPLPPPPDVVDPSSVVSNVVSLVVSLVSLLVSLVSNVVRHDLVVSCVSSVVSVVSNVVSNVVSVVVCVVPDDDPVVVVVVVVVVCSVVSRPNVPPPDPDD

Radius of gyration: 23.01 Å; Cα contacts (8 Å, |Δi|>4): 132; chains: 1; bounding box: 49×42×71 Å

Mean predicted aligned error: 11.66 Å

Secondary structure (DSSP, 8-state):
-HHHHHHHHHH-HHHHHHHHHHHHHHHHHHHHHHHHTGGGSPTTGGGTT---GGGHHHHHHHHHHHHHHHHHHHHHHHHHHHHSSTTTT-TTSHHHHHHHHHHHHHHHHHHHHHHHHHHTTS-HHHHHHHHHHHHHHHHHHHHHHHHHHHTTS-HHHHHHHHHHHHTHHHHS------SS--

InterPro domains:
  IPR046362 Zw10/DSL1, C-terminal [G3DSA:1.10.357.150] (58-151)
  IPR048343 Centromere/kinetochore protein zw10, C-terminal domain [PF20666] (5-80)
  IPR055148 ZW10, C-terminal helical domain [PF22766] (102-149)

Solvent-accessible surface area (backbone atoms only — not comparable to full-atom values): 10056 Å² total; per-residue (Å²): 110,71,67,58,54,56,51,49,33,65,72,34,75,53,48,21,44,48,45,25,50,52,20,47,50,51,28,55,49,29,68,46,46,35,68,74,46,22,91,79,41,63,84,63,39,38,76,68,69,40,67,40,55,85,52,25,63,55,33,44,47,54,17,49,54,50,35,51,51,39,52,50,52,54,46,50,55,48,49,48,42,59,61,68,24,64,51,71,84,50,62,91,39,69,69,22,48,52,37,44,54,49,28,50,51,52,43,52,52,48,52,47,54,50,46,62,52,37,61,86,61,37,58,67,75,59,36,52,52,52,53,50,51,51,50,51,50,55,52,51,52,50,50,52,55,51,56,67,39,54,82,75,61,72,75,66,66,56,53,56,55,52,52,62,52,58,53,53,71,68,64,52,80,68,81,66,86,84,83,82,85,131

Organism: Aquarana catesbeiana (NCBI:txid8400)